Protein AF-A0A9E4WU30-F1 (afdb_monomer)

Foldseek 3Di:
DQAPPPRDDDDPVQWAQAPPPRDIHGVVQAPPVRRHGVVVVVVVVVLVVQVVVVQWWAFPVRDIDGVVQWDQDPNFIAGPVRTGTDDDDDDDDDDLLCAPCNVCVVLVVVQVVLCCVQPVQWDWDADPSGWIWTWGWDAAPVGDIWIKIFTDDSPPPVDGTWIAGPPPQDQKDQAADQQRTGNQDDPVVPPGDNPDYVNNVVVSVRVVVVQRVVCVVPVDRPDDDPDDDMDGYPD

pLDDT: mean 89.56, std 8.85, range [56.38, 98.5]

Solvent-accessible surface area (backbone atoms only — not comparable to full-atom values): 13840 Å² total; per-residue (Å²): 81,69,16,87,87,77,70,45,76,32,59,76,92,45,45,44,65,21,72,77,79,65,50,58,34,38,53,95,39,54,39,80,89,76,43,25,35,51,71,59,50,54,53,48,52,54,50,51,55,26,53,78,68,74,36,47,33,39,34,86,88,70,48,83,38,48,57,92,48,44,44,76,56,96,90,37,47,19,35,83,88,71,44,58,33,51,86,71,70,95,77,80,90,80,57,88,86,68,40,45,58,80,80,35,54,69,58,45,51,52,40,53,54,44,26,54,72,77,41,66,71,45,47,77,51,68,46,96,91,61,43,46,29,35,39,32,70,48,69,46,97,92,66,54,68,34,35,36,36,39,34,46,46,83,60,38,56,84,40,73,64,47,39,30,56,70,35,72,65,72,58,62,38,67,51,36,41,51,85,41,33,56,58,75,74,61,86,87,68,60,80,74,48,71,82,61,44,66,41,58,52,50,52,41,50,56,51,47,52,51,35,50,52,48,20,74,75,69,76,47,68,83,64,94,72,96,70,96,51,83,32,63,40,73,117

Radius of gyration: 29.67 Å; Cα contacts (8 Å, |Δi|>4): 343; chains: 1; bounding box: 65×36×79 Å

Structure (mmCIF, N/CA/C/O backbone):
data_AF-A0A9E4WU30-F1
#
_entry.id   AF-A0A9E4WU30-F1
#
loop_
_atom_site.group_PDB
_atom_site.id
_atom_site.type_symbol
_atom_site.label_atom_id
_atom_site.label_alt_id
_atom_site.label_comp_id
_atom_site.label_asym_id
_atom_site.label_entity_id
_atom_site.label_seq_id
_atom_site.pdbx_PDB_ins_code
_atom_site.Cartn_x
_atom_site.Cartn_y
_atom_site.Cartn_z
_atom_site.occupancy
_atom_site.B_iso_or_equiv
_atom_site.auth_seq_id
_atom_site.auth_comp_id
_atom_site.auth_asym_id
_atom_site.auth_atom_id
_atom_site.pdbx_PDB_model_num
ATOM 1 N N . ILE A 1 1 ? 43.199 -7.542 -45.105 1.00 86.62 1 ILE A N 1
ATOM 2 C CA . ILE A 1 1 ? 42.050 -8.348 -44.635 1.00 86.62 1 ILE A CA 1
ATOM 3 C C . ILE A 1 1 ? 40.793 -7.744 -45.259 1.00 86.62 1 ILE A C 1
ATOM 5 O O . ILE A 1 1 ? 40.679 -6.525 -45.207 1.00 86.62 1 ILE A O 1
ATOM 9 N N . PRO A 1 2 ? 39.934 -8.510 -45.955 1.00 91.75 2 PRO A N 1
ATOM 10 C CA . PRO A 1 2 ? 38.689 -7.964 -46.500 1.00 91.75 2 PRO A CA 1
ATOM 11 C C . PRO A 1 2 ? 37.756 -7.549 -45.354 1.00 91.75 2 PRO A C 1
ATOM 13 O O . PRO A 1 2 ? 37.515 -8.342 -44.445 1.00 91.75 2 PRO A O 1
ATOM 16 N N . CYS A 1 3 ? 37.278 -6.306 -45.376 1.00 91.88 3 CYS A N 1
ATOM 17 C CA . CYS A 1 3 ? 36.329 -5.790 -44.399 1.00 91.88 3 CYS A CA 1
ATOM 18 C C . CYS A 1 3 ? 34.911 -6.257 -44.763 1.00 91.88 3 CYS A C 1
ATOM 20 O O . CYS A 1 3 ? 34.460 -5.946 -45.859 1.00 91.88 3 CYS A O 1
ATOM 22 N N . PRO A 1 4 ? 34.174 -6.938 -43.871 1.00 91.69 4 PRO A N 1
ATOM 23 C CA . PRO A 1 4 ? 32.842 -7.467 -44.173 1.00 91.69 4 PRO A CA 1
ATOM 24 C C . PRO A 1 4 ? 31.733 -6.402 -44.226 1.00 91.69 4 PRO A C 1
ATOM 26 O O . PRO A 1 4 ? 30.582 -6.770 -44.411 1.00 91.69 4 PRO A O 1
ATOM 29 N N . ILE A 1 5 ? 32.061 -5.125 -43.993 1.00 92.62 5 ILE A N 1
ATOM 30 C CA . ILE A 1 5 ? 31.102 -4.007 -43.933 1.00 92.62 5 ILE A CA 1
ATOM 31 C C . ILE A 1 5 ? 31.176 -3.148 -45.202 1.00 92.62 5 ILE A C 1
ATOM 33 O O . ILE A 1 5 ? 30.162 -2.665 -45.690 1.00 92.62 5 ILE A O 1
ATOM 37 N N . CYS A 1 6 ? 32.379 -2.942 -45.747 1.00 92.31 6 CYS A N 1
ATOM 38 C CA . CYS A 1 6 ? 32.606 -2.091 -46.922 1.00 92.31 6 CYS A CA 1
ATOM 39 C C . CYS A 1 6 ? 33.296 -2.812 -48.088 1.00 92.31 6 CYS A C 1
ATOM 41 O O . CYS A 1 6 ? 33.623 -2.177 -49.089 1.00 92.31 6 CYS A O 1
ATOM 43 N N . ASP A 1 7 ? 33.586 -4.107 -47.935 1.00 90.69 7 ASP A N 1
ATOM 44 C CA . ASP A 1 7 ? 34.284 -4.979 -48.891 1.00 90.69 7 ASP A CA 1
ATOM 45 C C . ASP A 1 7 ? 35.704 -4.533 -49.298 1.00 90.69 7 ASP A C 1
ATOM 47 O O . ASP A 1 7 ? 36.365 -5.169 -50.125 1.00 90.69 7 ASP A O 1
ATOM 51 N N . GLN A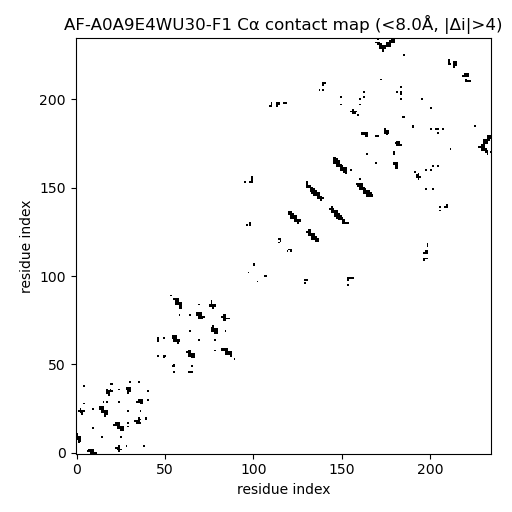 1 8 ? 36.241 -3.478 -48.679 1.00 92.12 8 GLN A N 1
ATOM 52 C CA . GLN A 1 8 ? 37.599 -3.003 -48.934 1.00 92.12 8 GLN A CA 1
ATOM 53 C C . GLN A 1 8 ? 38.647 -3.880 -48.238 1.00 92.12 8 GLN A C 1
ATOM 55 O O . GLN A 1 8 ? 38.432 -4.426 -47.153 1.00 92.12 8 GLN A O 1
ATOM 60 N N . ARG A 1 9 ? 39.836 -4.009 -48.844 1.00 91.75 9 ARG A N 1
ATOM 61 C CA . ARG A 1 9 ? 40.985 -4.653 -48.193 1.00 91.75 9 ARG A CA 1
ATOM 62 C C . ARG A 1 9 ? 41.681 -3.664 -47.264 1.00 91.75 9 ARG A C 1
ATOM 64 O O . ARG A 1 9 ? 42.309 -2.724 -47.732 1.00 91.75 9 ARG A O 1
ATOM 71 N N . VAL A 1 10 ? 41.649 -3.958 -45.970 1.00 92.19 10 VAL A N 1
ATOM 72 C CA . VAL A 1 10 ? 42.246 -3.131 -44.914 1.00 92.19 10 VAL A CA 1
ATOM 73 C C . VAL A 1 10 ? 43.564 -3.759 -44.418 1.00 92.19 10 VAL A C 1
ATOM 75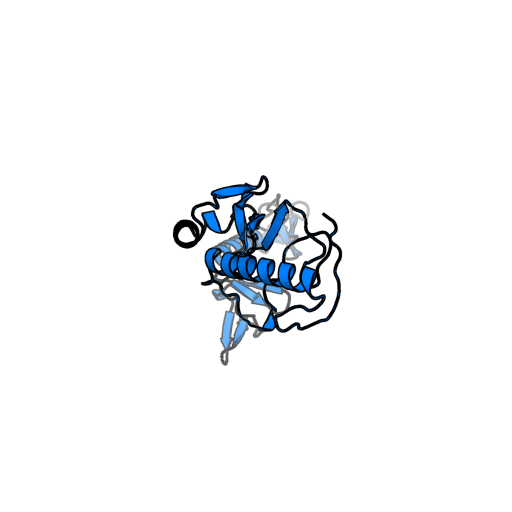 O O . VAL A 1 10 ? 43.631 -4.994 -44.306 1.00 92.19 10 VAL A O 1
ATOM 78 N N . PRO A 1 11 ? 44.630 -2.976 -44.158 1.00 93.69 11 PRO A N 1
ATOM 79 C CA . PRO A 1 11 ? 45.862 -3.455 -43.519 1.00 93.69 11 PRO A CA 1
ATOM 80 C C . PRO A 1 11 ? 45.604 -4.113 -42.155 1.00 93.69 11 PRO A C 1
ATOM 82 O O . PRO A 1 11 ? 44.675 -3.735 -41.453 1.00 93.69 11 PRO A O 1
ATOM 85 N N . ALA A 1 12 ? 46.401 -5.116 -41.771 1.00 89.94 12 ALA A N 1
ATOM 86 C CA . ALA A 1 12 ? 46.149 -5.890 -40.547 1.00 89.94 12 ALA A CA 1
ATOM 87 C C . ALA A 1 12 ? 46.257 -5.047 -39.259 1.00 89.94 12 ALA A C 1
ATOM 89 O O . ALA A 1 12 ? 45.513 -5.270 -38.310 1.00 89.94 12 ALA A O 1
ATOM 90 N N . ASP A 1 13 ? 47.140 -4.053 -39.253 1.00 94.12 13 ASP A N 1
ATOM 91 C CA . ASP A 1 13 ? 47.343 -3.072 -38.182 1.00 94.12 13 ASP A CA 1
ATOM 92 C C . ASP A 1 13 ? 46.229 -2.013 -38.087 1.00 94.12 13 ASP A C 1
ATOM 94 O O . ASP A 1 13 ? 46.160 -1.274 -37.109 1.00 94.12 13 ASP A O 1
ATOM 98 N N . GLN A 1 14 ? 45.326 -1.962 -39.070 1.00 94.12 14 GLN A N 1
ATOM 99 C CA . GLN A 1 14 ? 44.183 -1.044 -39.118 1.00 94.12 14 GLN A CA 1
ATOM 100 C C . GLN A 1 14 ? 42.846 -1.778 -38.962 1.00 94.12 14 GLN A C 1
ATOM 102 O O . GLN A 1 14 ? 41.811 -1.331 -39.462 1.00 94.12 14 GLN A O 1
ATOM 107 N N . THR A 1 15 ? 42.864 -2.931 -38.294 1.00 94.50 15 THR A N 1
ATOM 108 C CA . THR A 1 15 ? 41.667 -3.736 -38.043 1.00 94.50 15 THR A CA 1
ATOM 109 C C . THR A 1 15 ? 41.436 -3.969 -36.560 1.00 94.50 15 THR A C 1
ATOM 111 O O . THR A 1 15 ? 42.371 -3.972 -35.760 1.00 94.50 15 THR A O 1
ATOM 114 N N . PHE A 1 16 ? 40.181 -4.233 -36.213 1.00 95.69 16 PHE A N 1
ATOM 115 C CA . PHE A 1 16 ? 39.757 -4.641 -34.880 1.00 95.69 16 PHE A CA 1
ATOM 116 C C . PHE A 1 16 ? 38.828 -5.855 -34.969 1.00 95.69 16 PHE A C 1
ATOM 118 O O . PHE A 1 16 ? 38.250 -6.145 -36.018 1.00 95.69 16 PHE A O 1
ATOM 125 N N . THR A 1 17 ? 38.666 -6.569 -33.854 1.00 96.19 17 THR A N 1
ATOM 126 C CA . THR A 1 17 ? 37.659 -7.632 -33.718 1.00 96.19 17 THR A CA 1
ATOM 127 C C . THR A 1 17 ? 36.458 -7.081 -32.966 1.00 96.19 17 THR A C 1
ATOM 129 O O . THR A 1 17 ? 36.590 -6.669 -31.815 1.00 96.19 17 THR A O 1
ATOM 132 N N . CYS A 1 18 ? 35.283 -7.093 -33.595 1.00 96.00 18 CYS A N 1
ATOM 133 C CA . CYS A 1 18 ? 34.056 -6.616 -32.967 1.00 96.00 18 CYS A CA 1
ATOM 134 C C . CYS A 1 18 ? 33.724 -7.443 -31.717 1.00 96.00 18 CYS A C 1
ATOM 136 O O . CYS A 1 18 ? 33.559 -8.662 -31.800 1.00 96.00 18 CYS A O 1
ATOM 138 N N . GLY A 1 19 ? 33.551 -6.783 -30.568 1.00 94.06 19 GLY A N 1
ATOM 139 C CA . GLY A 1 19 ? 33.212 -7.441 -29.303 1.00 94.06 19 GLY A CA 1
ATOM 140 C C . GLY A 1 19 ? 31.843 -8.132 -29.296 1.00 94.06 19 GLY A C 1
ATOM 141 O O . GLY A 1 19 ? 31.589 -8.960 -28.425 1.00 94.06 19 GLY A O 1
ATOM 142 N N . ARG A 1 20 ? 30.966 -7.820 -30.265 1.00 92.69 20 ARG A N 1
ATOM 143 C CA . ARG A 1 20 ? 29.621 -8.401 -30.380 1.00 92.69 20 ARG A CA 1
ATOM 144 C C . ARG A 1 20 ? 29.527 -9.573 -31.353 1.00 92.69 20 ARG A C 1
ATOM 146 O O . ARG A 1 20 ? 29.001 -10.615 -30.980 1.00 92.69 20 ARG A O 1
ATOM 153 N N . CYS A 1 21 ? 29.948 -9.387 -32.606 1.00 93.56 21 CYS A N 1
ATOM 154 C CA . CYS A 1 21 ? 29.808 -10.412 -33.651 1.00 93.56 21 CYS A CA 1
ATOM 155 C C . CYS A 1 21 ? 31.108 -11.164 -33.958 1.00 93.56 21 CYS A C 1
ATOM 157 O O . CYS A 1 21 ? 31.097 -12.059 -34.797 1.00 93.56 21 CYS A O 1
ATOM 159 N N . HIS A 1 22 ? 32.223 -10.789 -33.321 1.00 95.00 22 HIS A N 1
ATOM 160 C CA . HIS A 1 22 ? 33.553 -11.386 -33.500 1.00 95.00 22 HIS A CA 1
ATOM 161 C C . HIS A 1 22 ? 34.114 -11.340 -34.932 1.00 95.00 22 HIS A C 1
ATOM 163 O O . HIS A 1 22 ? 35.159 -11.928 -35.205 1.00 95.00 22 HIS A O 1
ATOM 169 N N . ARG A 1 23 ? 33.469 -10.607 -35.850 1.00 94.44 23 ARG A N 1
ATOM 170 C CA . ARG A 1 23 ? 34.023 -10.313 -37.176 1.00 94.44 23 ARG A CA 1
ATOM 171 C C . ARG A 1 23 ? 35.182 -9.322 -37.055 1.00 94.44 23 ARG A C 1
ATOM 173 O O . ARG A 1 23 ? 35.140 -8.408 -36.230 1.00 94.44 23 ARG A O 1
ATOM 180 N N . ILE A 1 24 ? 36.184 -9.496 -37.914 1.00 95.19 24 ILE A N 1
ATOM 181 C CA . ILE A 1 24 ? 37.301 -8.560 -38.070 1.00 95.19 24 ILE A CA 1
ATOM 182 C C . ILE A 1 24 ? 36.890 -7.496 -39.094 1.00 95.19 24 ILE A C 1
ATOM 184 O O . ILE A 1 24 ? 36.522 -7.850 -40.214 1.00 95.19 24 ILE A O 1
ATOM 188 N N . ALA A 1 25 ? 36.946 -6.218 -38.724 1.00 95.31 25 ALA A N 1
ATOM 189 C CA . ALA A 1 25 ? 36.600 -5.086 -39.588 1.00 95.31 25 ALA A CA 1
ATOM 190 C C . ALA A 1 25 ? 37.677 -3.992 -39.518 1.00 95.31 25 ALA A C 1
ATOM 192 O O . ALA A 1 25 ? 38.513 -3.995 -38.615 1.00 95.31 25 ALA A O 1
ATOM 193 N N . GLY A 1 26 ? 37.683 -3.076 -40.491 1.00 95.75 26 GLY A N 1
ATOM 194 C CA . GLY A 1 26 ? 38.575 -1.912 -40.463 1.00 95.75 26 GLY A CA 1
ATOM 195 C C . GLY A 1 26 ? 38.216 -0.942 -39.337 1.00 95.75 26 GLY A C 1
ATOM 196 O O . GLY A 1 26 ? 37.041 -0.813 -38.998 1.00 95.75 26 GLY A O 1
ATOM 197 N N . ASN A 1 27 ? 39.213 -0.253 -38.779 1.00 94.75 27 ASN A N 1
ATOM 198 C CA . ASN A 1 27 ? 39.032 0.683 -37.660 1.00 94.75 27 ASN A CA 1
ATOM 199 C C . ASN A 1 27 ? 38.066 1.839 -37.972 1.00 94.75 27 ASN A C 1
ATOM 201 O O . ASN A 1 27 ? 37.443 2.357 -37.054 1.00 94.75 27 ASN A O 1
ATOM 205 N N . ASP A 1 28 ? 37.862 2.182 -39.245 1.00 95.00 28 ASP A N 1
ATOM 206 C CA . ASP A 1 28 ? 36.866 3.179 -39.671 1.00 95.00 28 ASP A CA 1
ATOM 207 C C . ASP A 1 28 ? 35.414 2.768 -39.355 1.00 95.00 28 ASP A C 1
ATOM 209 O O . ASP A 1 28 ? 34.505 3.593 -39.395 1.00 95.00 28 ASP A O 1
ATOM 213 N N . HIS A 1 29 ? 35.182 1.493 -39.025 1.00 95.44 29 HIS A N 1
ATOM 214 C CA . HIS A 1 29 ? 33.882 0.966 -38.608 1.00 95.44 29 HIS A CA 1
ATOM 215 C C . HIS A 1 29 ? 33.810 0.648 -37.109 1.00 95.44 29 HIS A C 1
ATOM 217 O O . HIS A 1 29 ? 32.869 -0.026 -36.685 1.00 95.44 29 HIS A O 1
ATOM 223 N N . LEU A 1 30 ? 34.802 1.057 -36.314 1.00 95.69 30 LEU A N 1
ATOM 224 C CA . LEU A 1 30 ? 34.820 0.849 -34.868 1.00 95.69 30 LEU A CA 1
ATOM 225 C C . LEU A 1 30 ? 34.022 1.943 -34.155 1.00 95.69 30 LEU A C 1
ATOM 227 O O . LEU A 1 30 ? 34.373 3.119 -34.204 1.00 95.69 30 LEU A O 1
ATOM 231 N N . ASP A 1 31 ? 33.016 1.532 -33.392 1.00 95.94 31 ASP A N 1
ATOM 232 C CA . ASP A 1 31 ? 32.481 2.342 -32.304 1.00 95.94 31 ASP A CA 1
ATOM 233 C C . ASP A 1 31 ? 33.368 2.158 -31.068 1.00 95.94 31 ASP A C 1
ATOM 235 O O . ASP A 1 31 ? 33.413 1.080 -30.463 1.00 95.94 31 ASP A O 1
ATOM 239 N N . ALA A 1 32 ? 34.122 3.202 -30.727 1.00 91.00 32 ALA A N 1
ATOM 240 C CA . ALA A 1 32 ? 35.138 3.142 -29.681 1.00 91.00 32 ALA A CA 1
ATOM 241 C C . ALA A 1 32 ? 34.550 3.001 -28.266 1.00 91.00 32 ALA A C 1
ATOM 243 O O . ALA A 1 32 ? 35.215 2.449 -27.391 1.00 91.00 32 ALA A O 1
ATOM 244 N N . GLU A 1 33 ? 33.319 3.464 -28.032 1.00 94.12 33 GLU A N 1
ATOM 245 C CA . GLU A 1 33 ? 32.678 3.378 -26.714 1.00 94.12 33 GLU A CA 1
ATOM 246 C C . GLU A 1 33 ? 32.224 1.951 -26.401 1.00 94.12 33 GLU A C 1
ATOM 248 O O . GLU A 1 33 ? 32.370 1.471 -25.275 1.00 94.12 33 GLU A O 1
ATOM 253 N N . ARG A 1 34 ? 31.676 1.254 -27.402 1.00 90.81 34 ARG A N 1
ATOM 254 C CA . ARG A 1 34 ? 31.101 -0.092 -27.251 1.00 90.81 34 ARG A CA 1
ATOM 255 C C . ARG A 1 34 ? 32.055 -1.203 -27.671 1.00 90.81 34 ARG A C 1
ATOM 257 O O . ARG A 1 34 ? 31.794 -2.369 -27.372 1.00 90.81 34 ARG A O 1
ATOM 264 N N . ASN A 1 35 ? 33.141 -0.859 -28.363 1.00 95.31 35 ASN A N 1
ATOM 265 C CA . ASN A 1 35 ? 34.053 -1.798 -29.01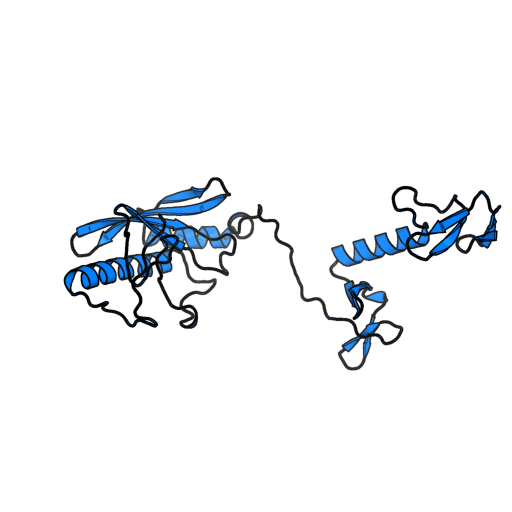6 1.00 95.31 35 ASN A CA 1
ATOM 266 C C . ASN A 1 35 ? 33.330 -2.718 -30.026 1.00 95.31 35 ASN A C 1
ATOM 268 O O . ASN A 1 35 ? 33.601 -3.922 -30.131 1.00 95.31 35 ASN A O 1
ATOM 272 N N . TRP A 1 36 ? 32.334 -2.172 -30.728 1.00 96.81 36 TRP A N 1
ATOM 273 C CA . TRP A 1 36 ? 31.490 -2.882 -31.696 1.00 96.81 36 TRP A CA 1
ATOM 274 C C . TRP A 1 36 ? 31.706 -2.332 -33.106 1.00 96.81 36 TRP A C 1
ATOM 276 O O . TRP A 1 36 ? 32.208 -1.228 -33.278 1.00 96.81 36 TRP A O 1
ATOM 286 N N . CYS A 1 37 ? 31.319 -3.101 -34.126 1.00 96.50 37 CYS A N 1
ATOM 287 C CA . CYS A 1 37 ? 31.244 -2.571 -35.481 1.00 96.50 37 CYS A CA 1
ATOM 288 C C . CYS A 1 37 ? 29.965 -1.763 -35.711 1.00 96.50 37 CYS A C 1
ATOM 290 O O . CYS A 1 37 ? 28.954 -2.037 -35.060 1.00 96.50 37 CYS A O 1
ATOM 292 N N . THR A 1 38 ? 29.998 -0.828 -36.665 1.00 95.69 38 THR A N 1
ATOM 293 C CA . THR A 1 38 ? 28.860 0.047 -37.007 1.00 95.69 38 THR A CA 1
ATOM 294 C C . THR A 1 38 ? 27.563 -0.727 -37.244 1.00 95.69 38 THR A C 1
ATOM 296 O O . THR A 1 38 ? 26.558 -0.408 -36.625 1.00 95.69 38 THR A O 1
ATOM 299 N N . GLU A 1 39 ? 27.589 -1.834 -37.995 1.00 94.69 39 GLU A N 1
ATOM 300 C CA . GLU A 1 39 ? 26.393 -2.676 -38.192 1.00 94.69 39 GLU A CA 1
ATOM 301 C C . GLU A 1 39 ? 25.805 -3.219 -36.875 1.00 94.69 39 GLU A C 1
ATOM 303 O O . GLU A 1 39 ? 24.590 -3.318 -36.724 1.00 94.69 39 GLU A O 1
ATOM 308 N N . CYS A 1 40 ? 26.647 -3.593 -35.902 1.00 93.38 40 CYS A N 1
ATOM 309 C CA . CYS A 1 40 ? 26.171 -4.056 -34.595 1.00 93.38 40 CYS A CA 1
ATOM 310 C C . CYS A 1 40 ? 25.614 -2.911 -33.741 1.00 93.38 40 CYS A C 1
ATOM 312 O O . CYS A 1 40 ? 24.710 -3.156 -32.940 1.00 93.38 40 CYS A O 1
ATOM 314 N N . VAL A 1 41 ? 26.145 -1.696 -33.890 1.00 94.19 41 VAL A N 1
ATOM 315 C CA . VAL A 1 41 ? 25.620 -0.497 -33.225 1.00 94.19 41 VAL A CA 1
ATOM 316 C C . VAL A 1 41 ? 24.258 -0.125 -33.798 1.00 94.19 41 VAL A C 1
ATOM 318 O O . VAL A 1 41 ? 23.312 0.018 -33.027 1.00 94.19 41 VAL A O 1
ATOM 321 N N . ASP A 1 42 ? 24.133 -0.073 -35.123 1.00 91.94 42 ASP A N 1
ATOM 322 C CA . ASP A 1 42 ? 22.878 0.245 -35.813 1.00 91.94 42 ASP A CA 1
ATOM 323 C C . ASP A 1 42 ? 21.797 -0.794 -35.500 1.00 91.94 42 ASP A C 1
ATOM 325 O O . ASP A 1 42 ? 20.666 -0.453 -35.150 1.00 91.94 42 ASP A O 1
ATOM 329 N N . HIS A 1 43 ? 22.159 -2.080 -35.529 1.00 89.94 43 HIS A N 1
ATOM 330 C CA . HIS A 1 43 ? 21.244 -3.154 -35.153 1.00 89.94 43 HIS A CA 1
ATOM 331 C C . HIS A 1 43 ? 20.785 -3.035 -33.691 1.00 89.94 43 HIS A C 1
ATOM 333 O O . HIS A 1 43 ? 19.605 -3.211 -33.395 1.00 89.94 43 HIS A O 1
ATOM 339 N N . TRP A 1 44 ? 21.689 -2.698 -32.763 1.00 90.88 44 TRP A N 1
ATOM 340 C CA . TRP A 1 44 ? 21.317 -2.467 -31.366 1.00 90.88 44 TRP A CA 1
ATOM 341 C C . TRP A 1 44 ? 20.420 -1.240 -31.190 1.00 90.88 44 TRP A C 1
ATOM 343 O O . TRP A 1 44 ? 19.467 -1.306 -30.418 1.00 90.88 44 TRP A O 1
ATOM 353 N N . ALA A 1 45 ? 20.675 -0.150 -31.915 1.00 89.00 45 ALA A N 1
ATOM 354 C CA . ALA A 1 45 ? 19.809 1.027 -31.904 1.00 89.00 45 ALA A CA 1
ATOM 355 C C . ALA A 1 45 ? 18.384 0.679 -32.369 1.00 89.00 45 ALA A C 1
ATOM 357 O O . ALA A 1 45 ? 17.421 1.054 -31.703 1.00 89.00 45 ALA A O 1
ATOM 358 N N . GLY A 1 46 ? 18.249 -0.125 -33.430 1.00 86.75 46 GLY A N 1
ATOM 359 C CA . GLY A 1 46 ? 16.952 -0.641 -33.882 1.00 86.75 46 GLY A CA 1
ATOM 360 C C . GLY A 1 46 ? 16.256 -1.529 -32.841 1.00 86.75 46 GLY A C 1
ATOM 361 O O . GLY A 1 46 ? 15.050 -1.407 -32.631 1.00 86.75 46 GLY A O 1
ATOM 362 N N . ILE A 1 47 ? 17.006 -2.376 -32.123 1.00 86.75 47 ILE A N 1
ATOM 363 C CA . ILE A 1 47 ? 16.461 -3.162 -31.001 1.00 86.75 47 ILE A CA 1
ATOM 364 C C . ILE A 1 47 ? 15.944 -2.241 -29.891 1.00 86.75 47 ILE A C 1
ATOM 366 O O . ILE A 1 47 ? 14.850 -2.471 -29.380 1.00 86.75 47 ILE A O 1
ATOM 370 N N . VAL A 1 48 ? 16.697 -1.203 -29.520 1.00 85.81 48 VAL A N 1
ATOM 371 C CA . VAL A 1 48 ? 16.284 -0.239 -28.487 1.00 85.81 48 VAL A CA 1
ATOM 372 C C . VAL A 1 48 ? 15.007 0.490 -28.901 1.00 85.81 48 VAL A C 1
ATOM 374 O O . VAL A 1 48 ? 14.065 0.545 -28.115 1.00 85.81 48 VAL A O 1
ATOM 377 N N . GLU A 1 49 ? 14.920 0.966 -30.143 1.00 84.62 49 GLU A N 1
ATOM 378 C CA . GLU A 1 49 ? 13.704 1.603 -30.661 1.00 84.62 49 GLU A CA 1
ATOM 379 C C . GLU A 1 49 ? 12.501 0.643 -30.628 1.00 84.62 49 GLU A C 1
ATOM 381 O O . GLU A 1 49 ? 11.394 1.024 -30.238 1.00 84.62 49 GLU A O 1
ATOM 386 N N . ALA A 1 50 ? 12.707 -0.629 -30.983 1.00 83.38 50 ALA A N 1
ATOM 387 C CA . ALA A 1 50 ? 11.667 -1.646 -30.880 1.00 83.38 50 ALA A CA 1
ATOM 388 C C . ALA A 1 50 ? 11.252 -1.901 -29.419 1.00 83.38 50 ALA A C 1
ATOM 390 O O . ALA A 1 50 ? 10.065 -2.097 -29.154 1.00 83.38 50 ALA A O 1
ATOM 391 N N . MET A 1 51 ? 12.190 -1.877 -28.462 1.00 83.44 51 MET A N 1
ATOM 392 C CA . MET A 1 51 ? 11.887 -1.996 -27.028 1.00 83.44 51 MET A CA 1
ATOM 393 C C . MET A 1 51 ? 11.028 -0.825 -26.539 1.00 83.44 51 MET A C 1
ATOM 395 O O . MET A 1 51 ? 10.052 -1.044 -25.825 1.00 83.44 51 MET A O 1
ATOM 399 N N . GLU A 1 52 ? 11.349 0.402 -26.948 1.00 81.62 52 GLU A N 1
ATOM 400 C CA . GLU A 1 52 ? 10.590 1.609 -26.585 1.00 81.62 52 GLU A CA 1
ATOM 401 C C . GLU A 1 52 ? 9.152 1.593 -27.126 1.00 81.62 52 GLU A C 1
ATOM 403 O O . GLU A 1 52 ? 8.250 2.162 -26.509 1.00 81.62 52 GLU A O 1
ATOM 408 N N . LYS A 1 53 ? 8.920 0.909 -28.253 1.00 80.06 53 LYS A N 1
ATOM 409 C CA . LYS A 1 53 ? 7.601 0.758 -28.892 1.00 80.06 53 LYS A CA 1
ATOM 410 C C . LYS A 1 53 ? 6.843 -0.514 -28.485 1.00 80.06 53 LYS A C 1
ATOM 412 O O . LYS A 1 53 ? 5.785 -0.778 -29.053 1.00 80.06 53 LYS A O 1
ATOM 417 N N . ASP A 1 54 ? 7.370 -1.310 -27.552 1.00 75.81 54 ASP A N 1
ATOM 418 C CA . ASP A 1 54 ? 6.827 -2.625 -27.158 1.00 75.81 54 ASP A CA 1
ATOM 419 C C . ASP A 1 54 ? 6.689 -3.618 -28.342 1.00 75.81 54 ASP A C 1
ATOM 421 O O . ASP A 1 54 ? 5.734 -4.391 -28.490 1.00 75.81 54 ASP A O 1
ATOM 425 N N . GLN A 1 55 ? 7.667 -3.574 -29.251 1.00 81.25 55 GLN A N 1
ATOM 426 C CA . GLN A 1 55 ? 7.737 -4.362 -30.487 1.00 81.25 55 GLN A CA 1
ATOM 427 C C . GLN A 1 55 ? 8.834 -5.433 -30.449 1.00 81.25 55 GLN A C 1
ATOM 429 O O . GLN A 1 55 ? 9.427 -5.769 -31.477 1.00 81.25 55 GLN A O 1
ATOM 434 N N . VAL A 1 56 ? 9.085 -6.006 -29.272 1.00 84.19 56 VAL A N 1
ATOM 435 C CA . VAL A 1 56 ? 10.095 -7.055 -29.077 1.00 84.19 56 VAL A CA 1
ATOM 436 C C . VAL A 1 56 ? 9.509 -8.334 -28.478 1.00 84.19 56 VAL A C 1
ATOM 438 O O . VAL A 1 56 ? 8.410 -8.351 -27.929 1.00 84.19 56 VAL A O 1
ATOM 441 N N . GLY A 1 57 ? 10.255 -9.425 -28.613 1.00 82.94 57 GLY A N 1
ATOM 442 C CA . GLY A 1 57 ? 10.058 -10.717 -27.968 1.00 82.94 57 GLY A CA 1
ATOM 443 C C . GLY A 1 57 ? 11.371 -11.211 -27.359 1.00 82.94 57 GLY A C 1
ATOM 444 O O . GLY A 1 57 ? 12.432 -10.642 -27.614 1.00 82.94 57 GLY A O 1
ATOM 445 N N . ILE A 1 58 ? 11.308 -12.288 -26.573 1.00 83.88 58 ILE A N 1
ATOM 446 C CA . ILE A 1 58 ? 12.496 -12.945 -26.007 1.00 83.88 58 ILE A CA 1
ATOM 447 C C . ILE A 1 58 ? 12.550 -14.391 -26.499 1.00 83.88 58 ILE A C 1
ATOM 449 O O . ILE A 1 58 ? 11.603 -15.164 -26.303 1.00 83.88 58 ILE A O 1
ATOM 453 N N . SER A 1 59 ? 13.644 -14.759 -27.164 1.00 81.56 59 SER A N 1
ATOM 454 C CA . SER A 1 59 ? 13.903 -16.140 -27.578 1.00 81.56 59 SER A CA 1
ATOM 455 C C . SER A 1 59 ? 14.253 -17.024 -26.379 1.00 81.56 59 SER A C 1
ATOM 457 O O . SER A 1 59 ? 14.594 -16.554 -25.294 1.00 81.56 59 SER A O 1
ATOM 459 N N . LYS A 1 60 ? 14.207 -18.347 -26.573 1.00 78.75 60 LYS A N 1
ATOM 460 C CA . LYS A 1 60 ? 14.508 -19.337 -25.520 1.00 78.75 60 LYS A CA 1
ATOM 461 C C . LYS A 1 60 ? 15.885 -19.160 -24.852 1.00 78.75 60 LYS A C 1
ATOM 463 O O . LYS A 1 60 ? 16.051 -19.561 -23.705 1.00 78.75 60 LYS A O 1
ATOM 468 N N . ASP A 1 61 ? 16.863 -18.599 -25.557 1.00 81.62 61 ASP A N 1
ATOM 469 C CA . ASP A 1 61 ? 18.216 -18.328 -25.048 1.00 81.62 61 ASP A CA 1
ATOM 470 C C . ASP A 1 61 ? 18.360 -16.955 -24.360 1.00 81.62 61 ASP A C 1
ATOM 472 O O . ASP A 1 61 ? 19.455 -16.601 -23.931 1.00 81.62 6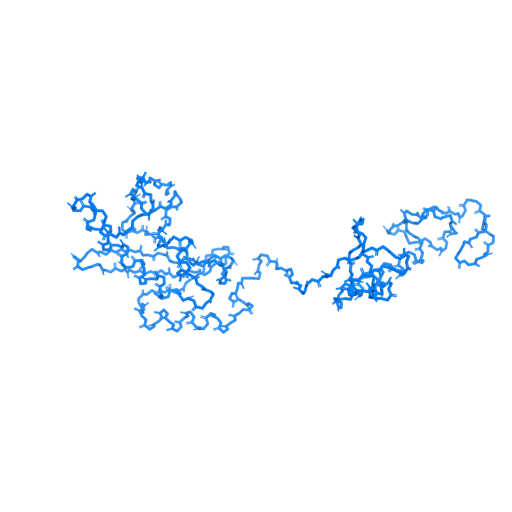1 ASP A O 1
ATOM 476 N N . GLY A 1 62 ? 17.268 -16.195 -24.220 1.00 80.75 62 GLY A N 1
ATOM 477 C CA . GLY A 1 62 ? 17.258 -14.884 -23.569 1.00 80.75 62 GLY A CA 1
ATOM 478 C C . GLY A 1 62 ? 17.608 -13.712 -24.489 1.00 80.75 62 GLY A C 1
ATOM 479 O O . GLY A 1 62 ? 17.743 -12.589 -24.007 1.00 80.75 62 GLY A O 1
ATOM 480 N N . THR A 1 63 ? 17.750 -13.941 -25.797 1.00 84.25 63 THR A N 1
ATOM 481 C CA . THR A 1 63 ? 18.042 -12.873 -26.764 1.00 84.25 63 THR A CA 1
ATOM 482 C C . THR A 1 63 ? 16.784 -12.067 -27.092 1.00 84.25 63 THR A C 1
ATOM 484 O O . THR A 1 63 ? 15.697 -12.622 -27.264 1.00 84.25 63 THR A O 1
ATOM 487 N N . VAL A 1 64 ? 16.930 -10.745 -27.202 1.00 85.12 64 VAL A N 1
ATOM 488 C CA . VAL A 1 64 ? 15.862 -9.870 -27.701 1.00 85.12 64 VAL A CA 1
ATOM 489 C C . VAL A 1 64 ? 15.707 -10.085 -29.203 1.00 85.12 64 VAL A C 1
ATOM 491 O O . VAL A 1 64 ? 16.687 -10.019 -29.943 1.00 85.12 64 VAL A O 1
ATOM 494 N N . VAL A 1 65 ? 14.479 -10.333 -29.644 1.00 86.62 65 VAL A N 1
ATOM 495 C CA . VAL A 1 65 ? 14.109 -10.435 -31.061 1.00 86.62 65 VAL A CA 1
ATOM 496 C C . VAL A 1 65 ? 13.066 -9.376 -31.382 1.00 86.62 65 VAL A C 1
ATOM 498 O O . VAL A 1 65 ? 12.193 -9.100 -30.560 1.00 86.62 65 VAL A O 1
ATOM 501 N N . THR A 1 66 ? 13.146 -8.756 -32.554 1.00 84.31 66 THR A N 1
ATOM 502 C CA . THR A 1 66 ? 12.155 -7.755 -32.970 1.00 84.31 66 THR A CA 1
ATOM 503 C C . THR A 1 66 ? 10.923 -8.435 -33.570 1.00 84.31 66 THR A C 1
ATOM 505 O O . THR A 1 66 ? 10.980 -9.601 -33.974 1.00 84.31 66 THR A O 1
ATOM 508 N N . ARG A 1 67 ? 9.791 -7.723 -33.648 1.00 76.19 67 ARG A N 1
ATOM 509 C CA . ARG A 1 67 ? 8.579 -8.234 -34.318 1.00 76.19 67 ARG A CA 1
ATOM 510 C C . ARG A 1 67 ? 8.815 -8.610 -35.785 1.00 76.19 67 ARG A C 1
ATOM 512 O O . ARG A 1 67 ? 8.177 -9.543 -36.260 1.00 76.19 67 ARG A O 1
ATOM 519 N N . ASP A 1 68 ? 9.752 -7.954 -36.464 1.00 80.50 68 ASP A N 1
ATOM 520 C CA . ASP A 1 68 ? 10.077 -8.235 -37.868 1.00 80.50 68 ASP A CA 1
ATOM 521 C C . ASP A 1 68 ? 10.893 -9.526 -38.050 1.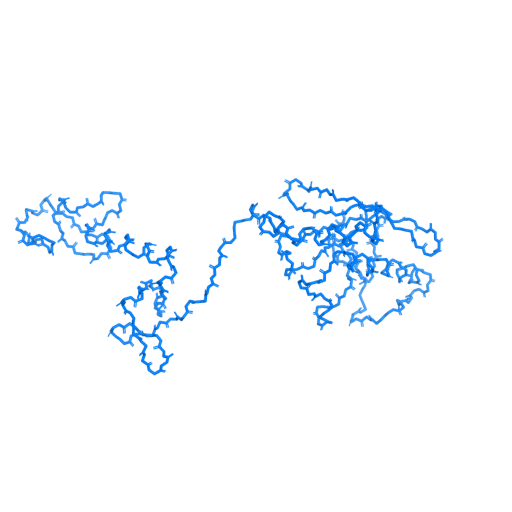00 80.50 68 ASP A C 1
ATOM 523 O O . ASP A 1 68 ? 10.994 -10.059 -39.161 1.00 80.50 68 ASP A O 1
ATOM 527 N N . ASP A 1 69 ? 11.455 -10.065 -36.965 1.00 81.50 69 ASP A N 1
ATOM 528 C CA . ASP A 1 69 ? 12.251 -11.297 -36.951 1.00 81.50 69 ASP A CA 1
ATOM 529 C C . ASP A 1 69 ? 11.463 -12.530 -36.517 1.00 81.50 69 ASP A C 1
ATOM 531 O O . ASP A 1 69 ? 12.009 -13.641 -36.488 1.00 81.50 69 ASP A O 1
ATOM 535 N N . VAL A 1 70 ? 10.178 -12.347 -36.207 1.00 80.75 70 VAL A N 1
ATOM 536 C CA . VAL A 1 70 ? 9.295 -13.405 -35.732 1.00 80.75 70 VAL A CA 1
ATOM 537 C C . VAL A 1 70 ? 8.067 -13.576 -36.618 1.00 80.75 70 VAL A C 1
ATOM 539 O O . VAL A 1 70 ? 7.525 -12.636 -37.187 1.00 80.75 70 VAL A O 1
ATOM 542 N N . VAL A 1 71 ? 7.610 -14.816 -36.718 1.00 81.25 71 VAL A N 1
ATOM 543 C CA . VAL A 1 71 ? 6.413 -15.237 -37.437 1.00 81.25 71 VAL A CA 1
ATOM 544 C C . VAL A 1 71 ? 5.518 -16.035 -36.498 1.00 81.25 71 VAL A C 1
ATOM 546 O O . VAL A 1 71 ? 5.991 -16.712 -35.582 1.00 81.25 71 VAL A O 1
ATOM 549 N N . VAL A 1 72 ? 4.206 -15.968 -36.715 1.00 76.38 72 VAL A N 1
ATOM 550 C CA . VAL A 1 72 ? 3.255 -16.823 -36.000 1.00 76.38 72 VAL A CA 1
ATOM 551 C C . VAL A 1 72 ? 3.084 -18.114 -36.790 1.00 76.38 72 VAL A C 1
ATOM 553 O O . VAL A 1 72 ? 2.575 -18.097 -37.908 1.00 76.38 72 VAL A O 1
ATOM 556 N N . HIS A 1 73 ? 3.475 -19.239 -36.199 1.00 76.62 73 HIS A N 1
ATOM 557 C CA . HIS A 1 73 ? 3.285 -20.570 -36.769 1.00 76.62 73 HIS A CA 1
ATOM 558 C C . HIS A 1 73 ? 2.493 -21.431 -35.779 1.00 76.62 73 HIS A C 1
ATOM 560 O O . HIS A 1 73 ? 2.924 -21.638 -34.644 1.00 76.62 73 HIS A O 1
ATOM 566 N N . ASN A 1 74 ? 1.305 -21.896 -36.185 1.00 76.06 74 ASN A N 1
ATOM 567 C CA . ASN A 1 74 ? 0.357 -22.637 -35.336 1.00 76.06 74 ASN A CA 1
ATOM 568 C C . ASN A 1 74 ? 0.025 -21.934 -34.003 1.00 76.06 74 ASN A C 1
ATOM 570 O O . ASN A 1 74 ? -0.043 -22.567 -32.954 1.00 76.06 74 ASN A O 1
ATOM 574 N N . GLY A 1 75 ? -0.153 -20.608 -34.036 1.00 67.69 75 GLY A N 1
ATOM 575 C CA . GLY A 1 75 ? -0.483 -19.808 -32.850 1.00 67.69 75 GLY A CA 1
ATOM 576 C C . GLY A 1 75 ? 0.690 -19.552 -31.896 1.00 67.69 75 GLY A C 1
ATOM 577 O O . GLY A 1 75 ? 0.493 -18.937 -30.852 1.00 67.69 75 GLY A O 1
ATOM 578 N N . VAL A 1 76 ? 1.905 -19.982 -32.249 1.00 75.81 76 VAL A N 1
ATOM 579 C CA . VAL A 1 76 ? 3.128 -19.759 -31.467 1.00 75.81 76 VAL A CA 1
ATOM 580 C C . VAL A 1 76 ? 4.033 -18.776 -32.208 1.00 75.81 76 VAL A C 1
ATOM 582 O O . VAL A 1 76 ? 4.278 -18.939 -33.403 1.00 75.81 76 VAL A O 1
ATOM 585 N N . LEU A 1 77 ? 4.543 -17.765 -31.500 1.00 79.25 77 LEU A N 1
ATOM 586 C CA . LEU A 1 77 ? 5.574 -16.856 -32.009 1.00 79.25 77 LEU A CA 1
ATOM 587 C C . LEU A 1 77 ? 6.907 -17.602 -32.133 1.00 79.25 77 LEU A C 1
ATOM 589 O O . LEU A 1 77 ? 7.365 -18.247 -31.185 1.00 79.25 77 LEU A O 1
ATOM 593 N N . ARG A 1 78 ? 7.529 -17.528 -33.308 1.00 84.00 78 ARG A N 1
ATOM 594 C CA . ARG A 1 78 ? 8.801 -18.192 -33.615 1.00 84.00 78 ARG A CA 1
ATOM 595 C C . ARG A 1 78 ? 9.700 -17.260 -34.410 1.00 84.00 78 ARG A C 1
ATOM 597 O O . ARG A 1 78 ? 9.189 -16.451 -35.169 1.00 84.00 78 ARG A O 1
ATOM 604 N N . THR A 1 79 ? 11.016 -17.362 -34.268 1.00 83.19 79 THR A N 1
ATOM 605 C CA . THR A 1 79 ? 11.959 -16.658 -35.147 1.00 83.19 79 THR A CA 1
ATOM 606 C C . THR A 1 79 ? 11.885 -17.207 -36.576 1.00 83.19 79 THR A C 1
ATOM 608 O O . THR A 1 79 ? 11.376 -18.310 -36.789 1.00 83.19 79 THR A O 1
ATOM 611 N N . LYS A 1 80 ? 12.435 -16.479 -37.558 1.00 83.56 80 LYS A N 1
ATOM 612 C CA . LYS A 1 80 ? 12.568 -16.957 -38.955 1.00 83.56 80 LYS A CA 1
ATOM 613 C C . LYS A 1 80 ? 13.278 -18.319 -39.071 1.00 83.56 80 LYS A C 1
ATOM 615 O O . LYS A 1 80 ? 12.909 -19.118 -39.922 1.00 83.56 80 LYS A O 1
ATOM 620 N N . ASP A 1 81 ? 14.207 -18.613 -38.160 1.00 83.88 81 ASP A N 1
ATOM 621 C CA . ASP A 1 81 ? 14.908 -19.906 -38.054 1.00 83.88 81 ASP A CA 1
ATOM 622 C C . ASP A 1 81 ? 14.154 -20.956 -37.204 1.00 83.88 81 ASP A C 1
ATOM 624 O O . ASP A 1 81 ? 14.754 -21.876 -36.648 1.00 83.88 81 ASP A O 1
ATOM 628 N N . ASP A 1 82 ? 12.839 -20.797 -37.043 1.00 82.31 82 ASP A N 1
ATOM 629 C CA . ASP A 1 82 ? 11.926 -21.711 -36.346 1.00 82.31 82 ASP A CA 1
ATOM 630 C C . ASP A 1 82 ? 12.163 -21.887 -34.826 1.00 82.31 82 ASP A C 1
ATOM 632 O O . ASP A 1 82 ? 11.665 -22.835 -34.206 1.00 82.31 82 ASP A O 1
ATOM 636 N N . LYS A 1 83 ? 12.866 -20.963 -34.156 1.00 83.06 83 LYS A N 1
ATOM 637 C CA . LYS A 1 83 ? 13.047 -21.014 -32.690 1.00 83.06 83 LYS A CA 1
ATOM 638 C C . LYS A 1 83 ? 11.857 -20.383 -31.970 1.00 83.06 83 LYS A C 1
ATOM 640 O O . LYS A 1 83 ? 11.442 -19.290 -32.320 1.00 83.06 83 LYS A O 1
ATOM 645 N N . ALA A 1 84 ? 11.331 -21.029 -30.929 1.00 81.75 84 ALA A N 1
ATOM 646 C CA . ALA A 1 84 ? 10.213 -20.486 -30.151 1.00 81.75 84 ALA A CA 1
ATOM 647 C C . ALA A 1 84 ? 10.573 -19.178 -29.419 1.00 81.75 84 ALA A C 1
ATOM 649 O O . ALA A 1 84 ? 11.669 -19.046 -28.860 1.00 81.75 84 ALA A O 1
ATOM 650 N N . VAL A 1 85 ? 9.617 -18.248 -29.393 1.00 82.75 85 VAL A N 1
ATOM 651 C CA . VAL A 1 85 ? 9.709 -16.925 -28.762 1.00 82.75 85 VAL A CA 1
ATOM 652 C C . VAL A 1 85 ? 8.531 -16.747 -27.808 1.00 82.75 85 VAL A C 1
ATOM 654 O O . VAL A 1 85 ? 7.396 -17.103 -28.130 1.00 82.75 85 VAL A O 1
ATOM 657 N N . ALA A 1 86 ? 8.792 -16.207 -26.618 1.00 76.19 86 ALA A N 1
ATOM 658 C CA . ALA A 1 86 ? 7.743 -15.926 -25.646 1.00 76.19 86 ALA A CA 1
ATOM 659 C C . ALA A 1 86 ? 6.958 -14.660 -26.021 1.00 76.19 86 ALA A C 1
ATOM 661 O O . ALA A 1 86 ? 7.537 -13.656 -26.439 1.00 76.19 86 ALA A O 1
ATOM 662 N N . THR A 1 87 ? 5.639 -14.685 -25.815 1.00 70.50 87 THR A N 1
ATOM 663 C CA . THR A 1 87 ? 4.808 -13.479 -25.886 1.00 70.50 87 THR A CA 1
ATOM 664 C C . THR A 1 87 ? 5.106 -12.591 -24.686 1.00 70.50 87 THR A C 1
ATOM 666 O O . THR A 1 87 ? 4.957 -13.021 -23.539 1.00 70.50 87 THR A O 1
ATOM 669 N N . ILE A 1 88 ? 5.497 -11.347 -24.946 1.00 72.12 88 ILE A N 1
ATOM 670 C CA . ILE A 1 88 ? 5.620 -1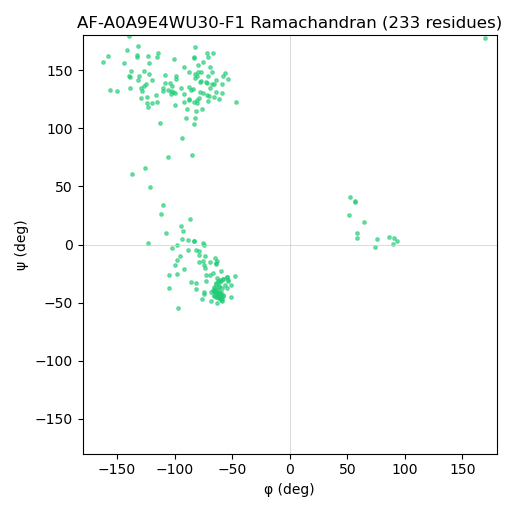0.329 -23.907 1.00 72.12 88 ILE A CA 1
ATOM 671 C C . ILE A 1 88 ? 4.217 -9.805 -23.604 1.00 72.12 88 ILE A C 1
ATOM 673 O O . ILE A 1 88 ? 3.467 -9.441 -24.508 1.00 72.12 88 ILE A O 1
ATOM 677 N N . LYS A 1 89 ? 3.832 -9.840 -22.328 1.00 71.75 89 LYS A N 1
ATOM 678 C CA . LYS A 1 89 ? 2.641 -9.131 -21.852 1.00 71.75 89 LYS A CA 1
ATOM 679 C C . LYS A 1 89 ? 3.029 -7.681 -21.614 1.00 71.75 89 LYS A C 1
ATOM 681 O O . LYS A 1 89 ? 4.113 -7.457 -21.081 1.00 71.75 89 LYS A O 1
ATOM 686 N N . GLU A 1 90 ? 2.120 -6.755 -21.911 1.00 69.00 90 GLU A N 1
ATOM 687 C CA . GLU A 1 90 ? 2.291 -5.344 -21.562 1.00 69.00 90 GLU A CA 1
ATOM 688 C C . GLU A 1 90 ? 2.757 -5.216 -20.107 1.00 69.00 90 GLU A C 1
ATOM 690 O O . GLU A 1 90 ? 2.124 -5.729 -19.174 1.00 69.00 90 GLU A O 1
ATOM 695 N N . ASN A 1 91 ? 3.896 -4.560 -19.913 1.00 67.06 91 ASN A N 1
ATOM 696 C CA . ASN A 1 91 ? 4.479 -4.343 -18.603 1.00 67.06 9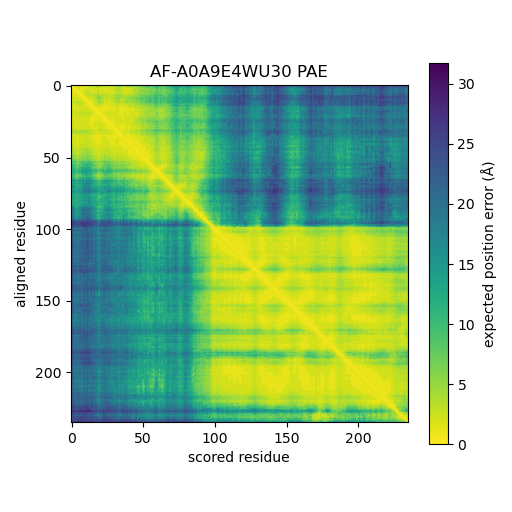1 ASN A CA 1
ATOM 697 C C . ASN A 1 91 ? 5.029 -2.923 -18.489 1.00 67.06 91 ASN A C 1
ATOM 699 O O . ASN A 1 91 ? 5.567 -2.343 -19.426 1.00 67.06 91 ASN A O 1
ATOM 703 N N . THR A 1 92 ? 4.907 -2.347 -17.297 1.00 66.19 92 THR A N 1
ATOM 704 C CA . THR A 1 92 ? 5.485 -1.042 -16.981 1.00 66.19 92 THR A CA 1
ATOM 705 C C . THR A 1 92 ? 6.383 -1.193 -15.770 1.00 66.19 92 THR A C 1
ATOM 707 O O . THR A 1 92 ? 5.972 -1.712 -14.731 1.00 66.19 92 THR A O 1
ATOM 710 N N . TRP A 1 93 ? 7.624 -0.738 -15.903 1.00 64.69 93 TRP A N 1
ATOM 711 C CA . TRP A 1 93 ? 8.589 -0.737 -14.814 1.00 64.69 93 TRP A CA 1
ATOM 712 C C . TRP A 1 93 ? 8.334 0.468 -13.906 1.00 64.69 93 TRP A C 1
ATOM 714 O O . TRP A 1 93 ? 8.374 1.612 -14.354 1.00 64.69 93 TRP A O 1
ATOM 724 N N . TYR A 1 94 ? 8.072 0.224 -12.621 1.00 56.56 94 TYR A N 1
ATOM 725 C CA . TYR A 1 94 ? 7.911 1.290 -11.632 1.00 56.56 94 TYR A CA 1
ATOM 726 C C . TYR A 1 94 ? 9.245 1.605 -10.960 1.00 56.56 94 TYR A C 1
ATOM 728 O O . TYR A 1 94 ? 9.918 0.724 -10.426 1.00 56.56 94 TYR A O 1
ATOM 736 N N . VAL A 1 95 ? 9.603 2.886 -10.917 1.00 59.53 95 VAL A N 1
ATOM 737 C CA . VAL A 1 95 ? 10.680 3.375 -10.051 1.00 59.53 95 VAL A CA 1
ATOM 738 C C . VAL A 1 95 ? 10.079 3.661 -8.676 1.00 59.53 95 VAL A C 1
ATOM 740 O O . VAL A 1 95 ? 9.060 4.343 -8.602 1.00 59.53 95 VAL A O 1
ATOM 743 N N . ARG A 1 96 ? 10.716 3.215 -7.581 1.00 56.38 96 ARG A N 1
ATOM 744 C CA . ARG A 1 96 ? 10.209 3.380 -6.195 1.00 56.38 96 ARG A CA 1
ATOM 745 C C . ARG A 1 96 ? 9.734 4.800 -5.836 1.00 56.38 96 ARG A C 1
ATOM 747 O O . ARG A 1 96 ? 8.884 4.953 -4.970 1.00 56.38 96 ARG A O 1
ATOM 754 N N . ARG A 1 97 ? 10.262 5.846 -6.485 1.00 59.66 97 ARG A N 1
ATOM 755 C CA . ARG A 1 97 ? 9.864 7.247 -6.240 1.00 59.66 97 ARG A CA 1
ATOM 756 C C . ARG A 1 97 ? 8.494 7.622 -6.823 1.00 59.66 97 ARG A C 1
ATOM 758 O O . ARG A 1 97 ? 7.925 8.628 -6.409 1.00 59.66 97 ARG A O 1
ATOM 765 N N . HIS A 1 98 ? 7.951 6.841 -7.756 1.00 64.38 98 HIS A N 1
ATOM 766 C CA . HIS A 1 98 ? 6.611 7.053 -8.303 1.00 64.38 98 HIS A CA 1
ATOM 767 C C . HIS A 1 98 ? 5.584 6.386 -7.387 1.00 64.38 98 HIS A C 1
ATOM 769 O O . HIS A 1 98 ? 5.098 5.289 -7.654 1.00 64.38 98 HIS A O 1
ATOM 775 N N . GLN A 1 99 ? 5.301 7.050 -6.268 1.00 81.25 99 GLN A N 1
ATOM 776 C CA . GLN A 1 99 ? 4.283 6.620 -5.316 1.00 81.25 99 GLN A CA 1
ATOM 777 C C . GLN A 1 99 ? 2.909 6.514 -5.994 1.00 81.25 99 GLN A C 1
ATOM 779 O O . GLN A 1 99 ? 2.569 7.322 -6.859 1.00 81.25 99 GLN A O 1
ATOM 784 N N . TRP A 1 100 ? 2.084 5.543 -5.591 1.00 88.44 100 TRP A N 1
ATOM 785 C CA . TRP A 1 100 ? 0.792 5.254 -6.235 1.00 88.44 100 TRP A CA 1
ATOM 786 C C . TRP A 1 100 ? -0.096 6.498 -6.392 1.00 88.44 100 TRP A C 1
ATOM 788 O O . TRP A 1 100 ? -0.810 6.644 -7.383 1.00 88.44 100 TRP A O 1
ATOM 798 N N . HIS A 1 101 ? -0.030 7.419 -5.432 1.00 89.12 101 HIS A N 1
ATOM 799 C CA . HIS A 1 101 ? -0.865 8.611 -5.381 1.00 89.12 101 HIS A CA 1
ATOM 800 C C . HIS A 1 101 ? -0.458 9.680 -6.409 1.00 89.12 101 HIS A C 1
ATOM 802 O O . HIS A 1 101 ? -1.281 10.525 -6.754 1.00 89.12 101 HIS A O 1
ATOM 808 N N . THR A 1 102 ? 0.779 9.649 -6.924 1.00 86.88 102 THR A N 1
ATOM 809 C CA . THR A 1 102 ? 1.219 10.551 -8.005 1.00 86.88 102 THR A CA 1
ATOM 810 C C . THR A 1 102 ? 0.779 10.038 -9.372 1.00 86.88 102 THR A C 1
ATOM 812 O O . THR A 1 102 ? 0.444 10.831 -10.247 1.00 86.88 102 THR A O 1
ATOM 815 N N . VAL A 1 103 ? 0.715 8.715 -9.542 1.00 85.31 103 VAL A N 1
ATOM 816 C CA . VAL A 1 103 ? 0.321 8.064 -10.802 1.00 85.31 103 VAL A CA 1
ATOM 817 C C . VAL A 1 103 ? -1.181 7.762 -10.891 1.00 85.31 103 VAL A C 1
ATOM 819 O O . VAL A 1 103 ? -1.716 7.613 -11.988 1.00 85.31 103 VAL A O 1
ATOM 822 N N . LYS A 1 104 ? -1.893 7.689 -9.757 1.00 89.19 104 LYS A N 1
ATOM 823 C CA . LYS A 1 104 ? -3.342 7.420 -9.675 1.00 89.19 104 LYS A CA 1
ATOM 824 C C . LYS A 1 104 ? -4.074 8.510 -8.863 1.00 89.19 104 LYS A C 1
ATOM 826 O O . LYS A 1 104 ? -4.655 8.208 -7.819 1.00 89.19 104 LYS A O 1
ATOM 831 N N . PRO A 1 105 ? -4.136 9.771 -9.335 1.00 91.75 105 PRO A N 1
ATOM 832 C CA . PRO A 1 105 ? -4.754 10.873 -8.584 1.00 91.75 105 PRO A CA 1
ATOM 833 C C . PRO A 1 105 ? -6.252 10.665 -8.296 1.00 91.75 105 PRO A C 1
ATOM 835 O O . PRO A 1 105 ? -6.738 11.058 -7.240 1.00 91.75 105 PRO A O 1
ATOM 838 N N . LYS A 1 106 ? -6.989 9.987 -9.188 1.00 94.94 106 LYS A N 1
ATOM 839 C CA . LYS A 1 106 ? -8.405 9.639 -8.955 1.00 94.94 106 LYS A CA 1
ATOM 840 C C . LYS A 1 106 ? -8.584 8.653 -7.797 1.00 94.94 106 LYS A C 1
ATOM 842 O O . LYS A 1 106 ? -9.542 8.766 -7.041 1.00 94.94 106 LYS A O 1
ATOM 847 N N . LEU A 1 107 ? -7.655 7.705 -7.647 1.00 95.12 107 LEU A N 1
ATOM 848 C CA . LEU A 1 107 ? -7.661 6.771 -6.523 1.00 95.12 107 LEU A CA 1
ATOM 849 C C . LEU A 1 107 ? -7.416 7.525 -5.213 1.00 95.12 107 LEU A C 1
ATOM 851 O O . LEU A 1 107 ? -8.162 7.329 -4.263 1.00 95.12 107 LEU A O 1
ATOM 855 N N . LEU A 1 108 ? -6.455 8.456 -5.192 1.00 96.06 108 LEU A N 1
ATOM 856 C CA . LEU A 1 108 ? -6.205 9.298 -4.018 1.00 96.06 108 LEU A CA 1
ATOM 857 C C . LEU A 1 108 ? -7.457 10.093 -3.617 1.00 96.06 108 LEU A C 1
ATOM 859 O O . LEU A 1 108 ? -7.807 10.133 -2.441 1.00 96.06 108 LEU A O 1
ATOM 863 N N . GLN A 1 109 ? -8.153 10.690 -4.586 1.00 97.19 109 GLN A N 1
ATOM 864 C CA . GLN A 1 109 ? -9.398 11.419 -4.329 1.00 97.19 109 GLN A CA 1
ATOM 865 C C . GLN A 1 109 ? -10.494 10.514 -3.748 1.00 97.19 109 GLN A C 1
ATOM 867 O O . GLN A 1 109 ? -11.174 10.920 -2.807 1.00 97.19 109 GLN A O 1
ATOM 872 N N . ARG A 1 110 ? -10.641 9.283 -4.263 1.00 97.56 110 ARG A N 1
ATOM 873 C CA . ARG A 1 110 ? -11.589 8.288 -3.734 1.00 97.56 110 ARG A CA 1
ATOM 874 C C . ARG A 1 110 ? -11.286 7.957 -2.272 1.00 97.56 110 ARG A C 1
ATOM 876 O O . ARG A 1 110 ? -12.191 7.997 -1.442 1.00 97.56 110 ARG A O 1
ATOM 883 N N . GLU A 1 111 ? -10.019 7.694 -1.957 1.00 98.19 111 GLU A N 1
ATOM 884 C CA . GLU A 1 111 ? -9.569 7.425 -0.587 1.00 98.19 111 GLU A CA 1
ATOM 885 C C . GLU A 1 111 ? -9.838 8.614 0.348 1.00 98.19 111 GLU A C 1
ATOM 887 O O . GLU A 1 111 ? -10.404 8.448 1.428 1.00 98.19 111 GLU A O 1
ATOM 892 N N . GLN A 1 112 ? -9.502 9.833 -0.090 1.00 98.38 112 GLN A N 1
ATOM 893 C CA . GLN A 1 112 ? -9.762 11.065 0.662 1.00 98.38 112 GLN A CA 1
ATOM 894 C C . GLN A 1 112 ? -11.248 11.276 0.937 1.00 98.38 112 GLN A C 1
ATOM 896 O O . GLN A 1 112 ? -11.620 11.638 2.051 1.00 98.38 112 GLN A O 1
ATOM 901 N N . GLN A 1 113 ? -12.098 11.069 -0.068 1.00 98.31 113 GLN A N 1
ATOM 902 C CA . GLN A 1 113 ? -13.539 11.241 0.070 1.00 98.31 113 GLN A CA 1
ATOM 903 C C . GLN A 1 113 ? -14.134 10.217 1.042 1.00 98.31 113 GLN A C 1
ATOM 905 O O . GLN A 1 113 ? -14.954 10.585 1.883 1.00 98.31 113 GLN A O 1
ATOM 910 N N . ALA A 1 114 ? -13.713 8.953 0.948 1.00 98.19 114 ALA A N 1
ATOM 911 C CA . ALA A 1 114 ? -14.172 7.899 1.844 1.00 98.19 114 ALA A CA 1
ATOM 912 C C . ALA A 1 114 ? -13.756 8.182 3.296 1.00 98.19 114 ALA A C 1
ATOM 914 O O . ALA A 1 114 ? -14.607 8.195 4.185 1.00 98.19 114 ALA A O 1
ATOM 915 N N . MET A 1 115 ? -12.479 8.490 3.535 1.00 98.25 115 MET A N 1
ATOM 916 C CA . MET A 1 115 ? -11.972 8.765 4.883 1.00 98.25 115 MET A CA 1
ATOM 917 C C . MET A 1 115 ? -12.602 10.014 5.495 1.00 98.25 115 MET A C 1
ATOM 919 O O . MET A 1 115 ? -13.107 9.944 6.607 1.00 98.25 115 MET A O 1
ATOM 923 N N . ARG A 1 116 ? -12.714 11.122 4.749 1.00 97.88 116 ARG A N 1
ATOM 924 C CA . ARG A 1 116 ? -13.397 12.336 5.239 1.00 97.88 116 ARG A CA 1
ATOM 925 C C . ARG A 1 116 ? -14.862 12.096 5.602 1.00 97.88 116 ARG A C 1
ATOM 927 O O . ARG A 1 116 ? -15.387 12.777 6.475 1.00 97.88 116 ARG A O 1
ATOM 934 N N . ARG A 1 117 ? -15.536 11.167 4.918 1.00 97.56 117 ARG A N 1
ATOM 935 C CA . ARG A 1 117 ? -16.945 10.847 5.175 1.00 97.56 117 ARG A CA 1
ATOM 936 C C . ARG A 1 117 ? -17.139 10.036 6.455 1.00 97.56 117 ARG A C 1
ATOM 938 O O . ARG A 1 117 ? -18.108 10.284 7.162 1.00 97.56 117 ARG A O 1
ATOM 945 N N . PHE A 1 118 ? -16.283 9.048 6.707 1.00 97.44 118 PHE A N 1
ATOM 946 C CA . PHE A 1 118 ? -16.492 8.071 7.785 1.00 97.44 118 PHE A CA 1
ATOM 947 C C . PHE A 1 118 ? -15.597 8.293 9.008 1.00 97.44 118 PHE A C 1
ATOM 949 O O . PHE A 1 118 ? -15.988 7.936 10.113 1.00 97.44 118 PHE A O 1
ATOM 956 N N . TYR A 1 119 ? -14.432 8.909 8.819 1.00 97.25 119 TYR A N 1
ATOM 957 C CA . TYR A 1 119 ? -13.409 9.143 9.839 1.00 97.25 119 TYR A CA 1
ATOM 958 C C . TYR A 1 119 ? -12.851 10.575 9.712 1.00 97.25 119 TYR A C 1
ATOM 960 O O . TYR A 1 119 ? -11.665 10.755 9.434 1.00 97.25 119 TYR A O 1
ATOM 968 N N . PRO A 1 120 ? -13.691 11.620 9.861 1.00 96.50 120 PRO A N 1
ATOM 969 C CA . PRO A 1 120 ? -13.299 13.016 9.619 1.00 96.50 120 PRO A CA 1
ATOM 970 C C . PRO A 1 120 ? -12.217 13.543 10.572 1.00 96.50 120 PRO A C 1
ATOM 972 O O . PRO A 1 120 ? -11.615 14.575 10.296 1.00 96.50 120 PRO A O 1
ATOM 975 N N . ASN A 1 121 ? -11.987 12.856 11.688 1.00 95.19 121 ASN A N 1
ATOM 976 C CA . ASN A 1 121 ? -10.961 13.166 12.677 1.00 95.19 121 ASN A CA 1
ATOM 977 C C . ASN A 1 121 ? -9.599 12.516 12.373 1.00 95.19 121 ASN A C 1
ATOM 979 O O . ASN A 1 121 ? -8.643 12.750 13.108 1.00 95.19 121 ASN A O 1
ATOM 983 N N . LEU A 1 122 ? -9.511 11.681 11.332 1.00 97.56 122 LEU A N 1
ATOM 984 C CA . LEU A 1 122 ? -8.244 11.156 10.837 1.00 97.56 122 LEU A CA 1
ATOM 985 C C . LEU A 1 122 ? -7.714 12.080 9.741 1.00 97.56 122 LEU A C 1
ATOM 987 O O . LEU A 1 122 ? -8.358 12.295 8.712 1.00 97.56 122 LEU A O 1
ATOM 991 N N . GLU A 1 123 ? -6.508 12.591 9.946 1.00 97.75 123 GLU A N 1
ATOM 992 C CA . GLU A 1 123 ? -5.817 13.473 9.012 1.00 97.75 123 GLU A CA 1
ATOM 993 C C . GLU A 1 123 ? -4.809 12.686 8.186 1.00 97.75 123 GLU A C 1
ATOM 995 O O . GLU A 1 123 ? -4.175 11.757 8.682 1.00 97.75 123 GLU A O 1
ATOM 1000 N N . MET A 1 124 ? -4.668 13.038 6.909 1.00 97.62 124 MET A N 1
ATOM 1001 C CA . MET A 1 124 ? -3.666 12.420 6.049 1.00 97.62 124 MET A CA 1
ATOM 1002 C C . MET A 1 124 ? -2.397 13.250 6.024 1.00 97.62 124 MET A C 1
ATOM 1004 O O . MET A 1 124 ? -2.446 14.456 5.789 1.00 97.62 124 MET A O 1
ATOM 1008 N N . ASP A 1 125 ? -1.275 12.564 6.160 1.00 96.06 125 ASP A N 1
ATOM 1009 C CA . ASP A 1 125 ? 0.058 13.134 6.121 1.00 96.06 125 ASP A CA 1
ATOM 1010 C C . ASP A 1 125 ? 0.998 12.198 5.338 1.00 96.06 125 ASP A C 1
ATOM 1012 O O . ASP A 1 125 ? 0.577 11.172 4.781 1.00 96.06 125 ASP A O 1
ATOM 1016 N N . LYS A 1 126 ? 2.264 12.587 5.211 1.00 93.19 126 LYS A N 1
ATOM 1017 C CA . LYS A 1 126 ? 3.256 11.929 4.368 1.00 93.19 126 LYS A CA 1
ATOM 1018 C C . LYS A 1 126 ? 4.525 11.632 5.160 1.00 93.19 126 LYS A C 1
ATOM 1020 O O . LYS A 1 126 ? 5.147 12.525 5.726 1.00 93.19 126 LYS A O 1
ATOM 1025 N N . ALA A 1 127 ? 4.946 10.373 5.142 1.00 88.81 127 ALA A N 1
ATOM 1026 C CA . ALA A 1 127 ? 6.181 9.929 5.771 1.00 88.81 127 ALA A CA 1
ATOM 1027 C C . ALA A 1 127 ? 7.426 10.434 5.001 1.00 88.81 127 ALA A C 1
ATOM 1029 O O . ALA A 1 127 ? 7.322 10.781 3.818 1.00 88.81 127 ALA A O 1
ATOM 1030 N N . PRO A 1 128 ? 8.626 10.451 5.620 1.00 85.19 128 PRO A N 1
ATOM 1031 C CA . PRO A 1 128 ? 9.859 10.905 4.963 1.00 85.19 128 PRO A CA 1
ATOM 1032 C C . PRO A 1 128 ? 10.233 10.131 3.687 1.00 85.19 128 PRO A C 1
ATOM 1034 O O . PRO A 1 128 ? 10.826 10.696 2.770 1.00 85.19 128 PRO A O 1
ATOM 1037 N N . ASP A 1 129 ? 9.868 8.851 3.605 1.00 81.19 129 ASP A N 1
ATOM 1038 C CA . ASP A 1 129 ? 10.036 7.995 2.416 1.00 81.19 129 ASP A CA 1
ATOM 1039 C C . ASP A 1 129 ? 8.966 8.230 1.331 1.00 81.19 129 ASP A C 1
ATOM 1041 O O . ASP A 1 129 ? 9.051 7.720 0.209 1.00 81.19 129 ASP A O 1
ATOM 1045 N N . GLY A 1 130 ? 7.989 9.071 1.647 1.00 84.62 130 GLY A N 1
ATOM 1046 C CA . GLY A 1 130 ? 6.946 9.541 0.766 1.00 84.62 130 GLY A CA 1
ATOM 1047 C C . GLY A 1 130 ? 5.654 8.739 0.800 1.00 84.62 130 GLY A C 1
ATOM 1048 O O . GLY A 1 130 ? 4.747 9.093 0.045 1.00 84.62 130 GLY A O 1
ATOM 1049 N N . ASP A 1 131 ? 5.550 7.723 1.654 1.00 88.88 131 ASP A N 1
ATOM 1050 C CA . ASP A 1 131 ? 4.304 6.986 1.837 1.00 88.88 131 ASP A CA 1
ATOM 1051 C C . ASP A 1 131 ? 3.248 7.876 2.501 1.00 88.88 131 ASP A C 1
ATOM 1053 O O . ASP A 1 131 ? 3.529 8.616 3.445 1.00 88.88 131 ASP A O 1
ATOM 1057 N N . LEU A 1 132 ? 2.012 7.794 2.015 1.00 95.69 132 LEU A N 1
ATOM 1058 C CA . LEU A 1 132 ? 0.883 8.453 2.662 1.00 95.69 132 LEU A CA 1
ATOM 1059 C C . LEU A 1 132 ? 0.401 7.612 3.845 1.00 95.69 132 LEU A C 1
ATOM 1061 O O . LEU A 1 132 ? 0.387 6.378 3.781 1.00 95.69 132 LEU A O 1
ATOM 1065 N N . TYR A 1 133 ? -0.053 8.276 4.897 1.00 97.62 133 TYR A N 1
ATOM 1066 C CA . TYR A 1 133 ? -0.732 7.635 6.015 1.00 97.62 133 TYR A CA 1
ATOM 1067 C C . TYR A 1 133 ? -1.843 8.527 6.558 1.00 97.62 133 TYR A C 1
ATOM 1069 O O . TYR A 1 133 ? -1.802 9.744 6.408 1.00 97.62 133 TYR A O 1
ATOM 1077 N N . TRP A 1 134 ? -2.826 7.912 7.204 1.00 98.50 134 TRP A N 1
ATOM 1078 C CA . TRP A 1 134 ? -3.805 8.600 8.035 1.00 98.50 134 TRP A CA 1
ATOM 1079 C C . TRP A 1 134 ? -3.420 8.485 9.500 1.00 98.50 134 TRP A C 1
ATOM 1081 O O . TRP A 1 134 ? -2.905 7.446 9.913 1.00 98.50 134 TRP A O 1
ATOM 1091 N N . LYS A 1 135 ? -3.696 9.522 10.282 1.00 98.38 135 LYS A N 1
ATOM 1092 C CA . LYS A 1 135 ? -3.442 9.562 11.716 1.00 98.38 135 LYS A CA 1
ATOM 1093 C C . LYS A 1 135 ? -4.605 10.223 12.449 1.00 98.38 135 LYS A C 1
ATOM 1095 O O . LYS A 1 135 ? -5.084 11.265 12.019 1.00 98.38 135 LYS A O 1
ATOM 1100 N N . GLY A 1 136 ? -5.047 9.633 13.552 1.00 97.75 136 GLY A N 1
ATOM 1101 C CA . GLY A 1 136 ? -6.096 10.198 14.402 1.00 97.75 136 GLY A CA 1
ATOM 1102 C C . GLY A 1 136 ? -6.579 9.200 15.445 1.00 97.75 136 GLY A C 1
ATOM 1103 O O . GLY A 1 136 ? -6.118 8.061 15.473 1.00 97.75 136 GLY A O 1
ATOM 1104 N N . SER A 1 137 ? -7.503 9.617 16.302 1.00 97.62 137 SER A N 1
ATOM 1105 C CA . SER A 1 137 ? -8.010 8.768 17.383 1.00 97.62 137 SER A CA 1
ATOM 1106 C C . SER A 1 137 ? -9.254 7.969 16.996 1.00 97.62 137 SER A C 1
ATOM 1108 O O . SER A 1 137 ? -10.067 8.400 16.180 1.00 97.62 137 SER A O 1
ATOM 1110 N N . VAL A 1 138 ? -9.458 6.823 17.634 1.00 96.31 138 VAL A N 1
ATOM 1111 C CA . VAL A 1 138 ? -10.715 6.068 17.621 1.00 96.31 138 VAL A CA 1
ATOM 1112 C C . VAL A 1 138 ? -11.100 5.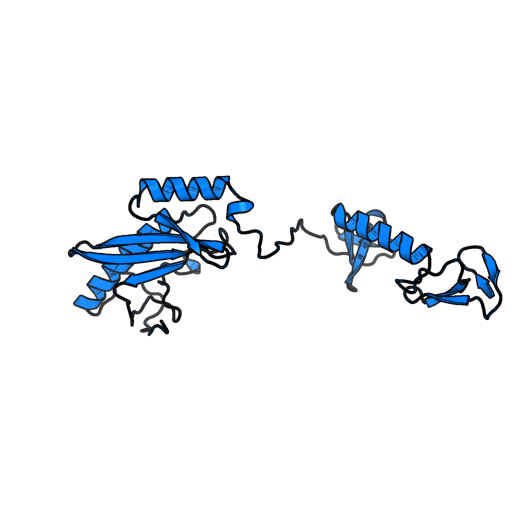768 19.062 1.00 96.31 138 VAL A C 1
ATOM 1114 O O . VAL A 1 138 ? -10.271 5.295 19.835 1.00 96.31 138 VAL A O 1
ATOM 1117 N N . THR A 1 139 ? -12.357 6.024 19.415 1.00 96.94 139 THR A N 1
ATOM 1118 C CA . THR A 1 139 ? -12.907 5.688 20.732 1.00 96.94 139 THR A CA 1
ATOM 1119 C C . THR A 1 139 ? -13.771 4.439 20.621 1.00 96.94 139 THR A C 1
ATOM 1121 O O . THR A 1 139 ? -14.629 4.353 19.738 1.00 96.94 139 THR A O 1
ATOM 1124 N N . THR A 1 140 ? -13.536 3.461 21.489 1.00 97.62 140 THR A N 1
ATOM 1125 C CA . THR A 1 140 ? -14.334 2.231 21.560 1.00 97.62 140 THR A CA 1
ATOM 1126 C C . THR A 1 140 ? -15.609 2.437 22.374 1.00 97.62 140 THR A C 1
ATOM 1128 O O . THR A 1 140 ? -15.794 3.459 23.039 1.00 97.62 140 THR A O 1
ATOM 1131 N N . TRP A 1 141 ? -16.507 1.452 22.342 1.00 95.56 141 TRP A N 1
ATOM 1132 C CA . TRP A 1 141 ? -17.770 1.487 23.082 1.00 95.56 141 TRP A CA 1
ATOM 1133 C C . TRP A 1 141 ? -17.594 1.747 24.585 1.00 95.56 141 TRP A C 1
ATOM 1135 O O . TRP A 1 141 ? -18.388 2.473 25.178 1.00 95.56 141 TRP A O 1
ATOM 1145 N N . ILE A 1 142 ? -16.546 1.191 25.200 1.00 94.19 142 ILE A N 1
ATOM 1146 C CA . ILE A 1 142 ? -16.282 1.353 26.638 1.00 94.19 142 ILE A CA 1
ATOM 1147 C C . ILE A 1 142 ? -15.554 2.662 26.983 1.00 94.19 142 ILE A C 1
ATOM 1149 O O . ILE A 1 142 ? -15.260 2.912 28.149 1.00 94.19 142 ILE A O 1
ATOM 1153 N N . GLY A 1 143 ? -15.296 3.516 25.988 1.00 96.31 143 GLY A N 1
ATOM 1154 C CA . GLY A 1 143 ? -14.739 4.855 26.174 1.00 96.31 143 GLY A CA 1
ATOM 1155 C C . GLY A 1 143 ? -13.213 4.939 26.129 1.00 96.31 143 GLY A C 1
ATOM 1156 O O . GLY A 1 143 ? -12.680 6.025 26.349 1.00 96.31 143 GLY A O 1
ATOM 1157 N N . ASN A 1 144 ? -12.501 3.849 25.824 1.00 97.25 144 ASN A N 1
ATOM 1158 C CA . ASN A 1 144 ? -11.054 3.912 25.625 1.00 97.25 144 ASN A CA 1
ATOM 1159 C C . ASN A 1 144 ? -10.728 4.596 24.298 1.00 97.25 144 ASN A C 1
ATOM 1161 O O . ASN A 1 144 ? -11.373 4.345 23.279 1.00 97.25 144 ASN A O 1
ATOM 1165 N N . GLU A 1 145 ? -9.696 5.432 24.302 1.00 98.19 145 GLU A N 1
ATOM 1166 C CA . GLU A 1 145 ? -9.207 6.127 23.116 1.00 98.19 145 GLU A CA 1
ATOM 1167 C C . GLU A 1 145 ? -7.898 5.503 22.621 1.00 98.19 145 GLU A C 1
ATOM 1169 O O . GLU A 1 145 ? -6.969 5.276 23.399 1.00 98.19 145 GLU A O 1
ATOM 1174 N N . TYR A 1 146 ? -7.827 5.259 21.312 1.00 98.31 146 TYR A N 1
ATOM 1175 C CA . TYR A 1 146 ? -6.658 4.723 20.627 1.00 98.31 146 TYR A CA 1
ATOM 1176 C C . TYR A 1 146 ? -6.225 5.656 19.499 1.00 98.31 146 TYR A C 1
ATOM 1178 O O . TYR A 1 146 ? -6.985 5.901 18.566 1.00 98.31 146 TYR A O 1
ATOM 1186 N N . GLU A 1 147 ? -4.987 6.136 19.544 1.00 98.38 147 GLU A N 1
ATOM 1187 C CA . GLU A 1 147 ? -4.344 6.842 18.440 1.00 98.38 147 GLU A CA 1
ATOM 1188 C C . GLU A 1 147 ? -3.912 5.824 17.381 1.00 98.38 147 GLU A C 1
ATOM 1190 O O . GLU A 1 147 ? -3.077 4.953 17.636 1.00 98.38 147 GLU A O 1
ATOM 1195 N N . ILE A 1 148 ? -4.482 5.928 16.185 1.00 98.44 148 ILE A N 1
ATOM 1196 C CA . ILE A 1 148 ? -4.261 5.014 15.069 1.00 98.44 148 ILE A CA 1
ATOM 1197 C C . ILE A 1 148 ? -3.432 5.702 13.991 1.00 98.44 148 ILE A C 1
ATOM 1199 O O . ILE A 1 148 ? -3.682 6.854 13.635 1.00 98.44 148 ILE A O 1
ATOM 1203 N N . MET A 1 149 ? -2.484 4.959 13.423 1.00 98.00 149 MET A N 1
ATOM 1204 C CA . MET A 1 149 ? -1.830 5.291 12.162 1.00 98.00 149 MET A CA 1
ATOM 1205 C C . MET A 1 149 ? -2.181 4.231 11.115 1.00 98.00 149 MET A C 1
ATOM 1207 O O . MET A 1 149 ? -1.900 3.052 11.308 1.00 98.00 149 MET A O 1
ATOM 1211 N N . LEU A 1 150 ? -2.762 4.641 9.991 1.00 98.31 150 LEU A N 1
ATOM 1212 C CA . LEU A 1 150 ? -3.080 3.769 8.862 1.00 98.31 150 LEU A CA 1
ATOM 1213 C C . LEU A 1 150 ? -2.204 4.135 7.662 1.00 98.31 150 LEU A C 1
ATOM 1215 O O . LEU A 1 150 ? -2.446 5.142 6.998 1.00 98.31 150 LEU A O 1
ATOM 1219 N N . ARG A 1 151 ? -1.187 3.326 7.371 1.00 96.94 151 ARG A N 1
ATOM 1220 C CA . ARG A 1 151 ? -0.161 3.612 6.362 1.00 96.94 151 ARG A CA 1
ATOM 1221 C C . ARG A 1 151 ? -0.415 2.858 5.061 1.00 96.94 151 ARG A C 1
ATOM 1223 O O . ARG A 1 151 ? -0.603 1.643 5.072 1.00 96.94 151 ARG A O 1
ATOM 1230 N N . TYR A 1 152 ? -0.370 3.554 3.926 1.00 95.88 152 TYR A N 1
ATOM 1231 C CA . TYR A 1 152 ? -0.432 2.908 2.614 1.00 95.88 152 TYR A CA 1
ATOM 1232 C C . TYR A 1 152 ? 0.923 2.286 2.254 1.00 95.88 152 TYR A C 1
ATOM 1234 O O . TYR A 1 152 ? 1.933 2.987 2.314 1.00 95.88 152 TYR A O 1
ATOM 1242 N N . PRO A 1 153 ? 0.975 1.017 1.811 1.00 90.19 153 PRO A N 1
ATOM 1243 C CA . PRO A 1 153 ? 2.209 0.438 1.303 1.00 90.19 153 PRO A CA 1
ATOM 1244 C C . PRO A 1 153 ? 2.525 0.969 -0.100 1.00 90.19 153 PRO A C 1
ATOM 1246 O O . PRO A 1 153 ? 1.626 1.281 -0.883 1.00 90.19 153 PRO A O 1
ATOM 1249 N N . HIS A 1 154 ? 3.798 0.921 -0.493 1.00 83.75 154 HIS A N 1
ATOM 1250 C CA . HIS A 1 154 ? 4.223 1.256 -1.859 1.00 83.75 154 HIS A CA 1
ATOM 1251 C C . HIS A 1 154 ? 3.487 0.447 -2.953 1.00 83.75 154 HIS A C 1
ATOM 1253 O O . HIS A 1 154 ? 3.297 0.923 -4.068 1.00 83.75 154 HIS A O 1
ATOM 1259 N N . ARG A 1 155 ? 3.035 -0.777 -2.634 1.00 86.25 155 ARG A N 1
ATOM 1260 C CA . ARG A 1 155 ? 2.282 -1.654 -3.553 1.00 86.25 155 ARG A CA 1
ATOM 1261 C C . ARG A 1 155 ? 0.778 -1.360 -3.622 1.00 86.25 155 ARG A C 1
ATOM 1263 O O . ARG A 1 155 ? 0.057 -2.091 -4.299 1.00 86.25 155 ARG A O 1
ATOM 1270 N N . PHE A 1 156 ? 0.275 -0.342 -2.928 1.00 91.50 156 PHE A N 1
ATOM 1271 C CA . PHE A 1 156 ? -1.139 0.026 -2.979 1.00 91.50 156 PHE A CA 1
ATOM 1272 C C . PHE A 1 156 ? -1.582 0.362 -4.421 1.00 91.50 156 PHE A C 1
ATOM 1274 O O . PHE A 1 156 ? -0.840 1.028 -5.149 1.00 91.50 156 PHE A O 1
ATOM 1281 N N . PRO A 1 157 ? -2.776 -0.076 -4.876 1.00 92.69 157 PRO A N 1
ATOM 1282 C CA . PRO A 1 157 ? -3.841 -0.768 -4.135 1.00 92.69 157 PRO A CA 1
ATOM 1283 C C . PRO A 1 157 ? -3.774 -2.308 -4.175 1.00 92.69 157 PRO A C 1
ATOM 1285 O O . PRO A 1 157 ? -4.719 -2.983 -3.776 1.00 92.69 157 PRO A O 1
ATOM 1288 N N . PHE A 1 158 ? -2.673 -2.894 -4.653 1.00 89.94 158 PHE A N 1
ATOM 1289 C CA . PHE A 1 158 ? -2.498 -4.354 -4.715 1.00 89.94 158 PHE A CA 1
ATOM 1290 C C . PHE A 1 158 ? -2.107 -4.977 -3.368 1.00 89.94 158 PHE A C 1
ATOM 1292 O O . PHE A 1 158 ? -2.090 -6.196 -3.232 1.00 89.94 158 PHE A O 1
ATOM 1299 N N . ALA A 1 159 ? -1.801 -4.141 -2.378 1.00 90.75 159 ALA A N 1
ATOM 1300 C CA . ALA A 1 159 ? -1.656 -4.516 -0.981 1.00 90.75 159 ALA A CA 1
ATOM 1301 C C . ALA A 1 159 ? -2.478 -3.550 -0.107 1.00 90.75 159 ALA A C 1
ATOM 1303 O O . ALA A 1 159 ? -2.557 -2.362 -0.447 1.00 90.75 159 ALA A O 1
ATOM 1304 N N . PRO A 1 160 ? -3.077 -4.042 0.991 1.00 94.38 160 PRO A N 1
ATOM 1305 C CA . PRO A 1 160 ? -3.888 -3.233 1.894 1.00 94.38 160 PRO A CA 1
ATOM 1306 C C . PRO A 1 160 ? -3.042 -2.218 2.678 1.00 94.38 160 PRO A C 1
ATOM 1308 O O . PRO A 1 160 ? -1.870 -2.483 2.953 1.00 94.38 160 PRO A O 1
ATOM 1311 N N . PRO A 1 161 ? -3.626 -1.081 3.092 1.00 96.31 161 PRO A N 1
ATOM 1312 C CA . PRO A 1 161 ? -3.074 -0.250 4.155 1.00 96.31 161 PRO A CA 1
ATOM 1313 C C . PRO A 1 161 ? -2.818 -1.055 5.438 1.00 96.31 161 PRO A C 1
ATOM 1315 O O . PRO A 1 161 ? -3.619 -1.913 5.807 1.00 96.31 161 PRO A O 1
ATOM 1318 N N . GLN A 1 162 ? -1.726 -0.747 6.133 1.00 96.88 162 GLN A N 1
ATOM 1319 C CA . GLN A 1 162 ? -1.355 -1.360 7.410 1.00 96.88 162 GLN A CA 1
ATOM 1320 C C . GLN A 1 162 ? -1.744 -0.434 8.563 1.00 96.88 162 GLN A C 1
ATOM 1322 O O . GLN A 1 162 ? -1.427 0.757 8.534 1.00 96.88 162 GLN A O 1
ATOM 1327 N N . ALA A 1 163 ? -2.439 -0.969 9.566 1.00 97.94 163 ALA A N 1
ATOM 1328 C CA . ALA A 1 163 ? -2.919 -0.209 10.716 1.00 97.94 163 ALA A CA 1
ATOM 1329 C C . ALA A 1 163 ? -2.050 -0.460 11.948 1.00 97.94 163 ALA A C 1
ATOM 1331 O O . ALA A 1 163 ? -1.809 -1.611 12.296 1.00 97.94 163 ALA A O 1
ATOM 1332 N N . PHE A 1 164 ? -1.648 0.602 12.634 1.00 97.56 164 PHE A N 1
ATOM 1333 C CA . PHE A 1 164 ? -0.837 0.567 13.846 1.00 97.56 164 PHE A CA 1
ATOM 1334 C C . PHE A 1 164 ? -1.557 1.318 14.963 1.00 97.56 164 PHE A C 1
ATOM 1336 O O . PHE A 1 164 ? -2.089 2.407 14.737 1.00 97.56 164 PHE A O 1
ATOM 1343 N N . VAL A 1 165 ? -1.534 0.761 16.173 1.00 98.06 165 VAL A N 1
ATOM 1344 C CA . VAL A 1 165 ? -1.968 1.467 17.384 1.00 98.06 165 VAL A CA 1
ATOM 1345 C C . VAL A 1 165 ? -0.755 2.176 17.978 1.00 98.06 165 VAL A C 1
ATOM 1347 O O . VAL A 1 165 ? 0.166 1.537 18.488 1.00 98.06 165 VAL A O 1
ATOM 1350 N N . MET A 1 166 ? -0.746 3.501 17.880 1.00 97.19 166 MET A N 1
ATOM 1351 C CA . MET A 1 166 ? 0.358 4.353 18.321 1.00 97.19 166 MET A CA 1
ATOM 1352 C C . MET A 1 166 ? 0.308 4.597 19.827 1.00 97.19 166 MET A C 1
ATOM 1354 O O . MET A 1 166 ? 1.351 4.595 20.485 1.00 97.19 166 MET A O 1
ATOM 1358 N N . ASN A 1 167 ? -0.897 4.770 20.375 1.00 97.31 167 ASN A N 1
ATOM 1359 C CA . ASN A 1 167 ? -1.113 5.000 21.796 1.00 97.31 167 ASN A CA 1
ATOM 1360 C C . ASN A 1 167 ? -2.532 4.574 22.232 1.00 97.31 167 ASN A C 1
ATOM 1362 O O . ASN A 1 167 ? -3.479 4.966 21.560 1.00 97.31 167 ASN A O 1
ATOM 1366 N N . PRO A 1 168 ? -2.702 3.832 23.343 1.00 97.00 168 PRO A N 1
ATOM 1367 C CA . PRO A 1 168 ? -1.656 3.090 24.046 1.00 97.00 168 PRO A CA 1
ATOM 1368 C C . PRO A 1 168 ? -1.116 1.944 23.176 1.00 97.00 168 PRO A C 1
ATOM 1370 O O . PRO A 1 168 ? -1.880 1.229 22.533 1.00 97.00 168 PRO A O 1
ATOM 1373 N N . LYS A 1 169 ? 0.210 1.745 23.166 1.00 95.00 169 LYS A N 1
ATOM 1374 C CA . LYS A 1 169 ? 0.843 0.632 22.435 1.00 95.00 169 LYS A CA 1
ATOM 1375 C C . LYS A 1 169 ? 0.315 -0.721 22.935 1.00 95.00 169 LYS A C 1
ATOM 1377 O O . LYS A 1 169 ? 0.362 -0.998 24.136 1.00 95.00 169 LYS A O 1
ATOM 1382 N N . ILE A 1 170 ? -0.102 -1.590 22.014 1.00 94.69 170 ILE A N 1
ATOM 1383 C CA . ILE A 1 170 ? -0.589 -2.944 22.316 1.00 94.69 170 ILE A CA 1
ATOM 1384 C C . ILE A 1 170 ? 0.577 -3.923 22.208 1.00 94.69 170 ILE A C 1
ATOM 1386 O O . ILE A 1 170 ? 0.886 -4.430 21.137 1.00 94.69 170 ILE A O 1
ATOM 1390 N N . LYS A 1 171 ? 1.265 -4.165 23.327 1.00 89.50 171 LYS A N 1
ATOM 1391 C CA . LYS A 1 171 ? 2.511 -4.958 23.342 1.00 89.50 171 LYS A CA 1
ATOM 1392 C C . LYS A 1 171 ? 2.319 -6.436 22.997 1.00 89.50 171 LYS A C 1
ATOM 1394 O O . LYS A 1 171 ? 3.275 -7.096 22.597 1.00 89.50 171 LYS A O 1
ATOM 1399 N N . GLN A 1 172 ? 1.116 -6.960 23.215 1.00 89.81 172 GLN A N 1
ATOM 1400 C CA . GLN A 1 172 ? 0.803 -8.365 23.007 1.00 89.81 172 GLN A CA 1
ATOM 1401 C C . GLN A 1 172 ? -0.663 -8.534 22.605 1.00 89.81 172 GLN A C 1
ATOM 1403 O O . GLN A 1 172 ? -1.558 -7.983 23.247 1.00 89.81 172 GLN A O 1
ATOM 1408 N N . SER A 1 173 ? -0.908 -9.310 21.552 1.00 91.31 173 SER A N 1
ATOM 1409 C CA . SER A 1 173 ? -2.245 -9.712 21.102 1.00 91.31 173 SER A CA 1
ATOM 1410 C C . SER A 1 173 ? -2.143 -10.979 20.252 1.00 91.31 173 SER A C 1
ATOM 1412 O O . SER A 1 173 ? -1.067 -11.318 19.765 1.00 91.31 173 SER A O 1
ATOM 1414 N N . ARG A 1 174 ? -3.256 -11.691 20.058 1.00 88.12 174 ARG A N 1
ATOM 1415 C CA . ARG A 1 174 ? -3.320 -12.816 19.107 1.00 88.12 174 ARG A CA 1
ATOM 1416 C C . ARG A 1 174 ? -3.313 -12.365 17.647 1.00 88.12 174 ARG A C 1
ATOM 1418 O O . ARG A 1 174 ? -2.856 -13.078 16.765 1.00 88.12 174 ARG A O 1
ATOM 1425 N N . HIS A 1 175 ? -3.777 -11.142 17.397 1.00 93.31 175 HIS A N 1
ATOM 1426 C CA . HIS A 1 175 ? -3.983 -10.614 16.049 1.00 93.31 175 HIS A CA 1
ATOM 1427 C C . HIS A 1 175 ? -3.175 -9.346 15.788 1.00 93.31 175 HIS A C 1
ATOM 1429 O O . HIS A 1 175 ? -3.697 -8.341 15.301 1.00 93.31 175 HIS A O 1
ATOM 1435 N N . ILE A 1 176 ? -1.888 -9.396 16.110 1.00 94.00 176 ILE A N 1
ATOM 1436 C CA . ILE A 1 176 ? -0.914 -8.354 15.792 1.00 94.00 176 ILE A CA 1
ATOM 1437 C C . ILE A 1 176 ? 0.321 -9.008 15.181 1.00 94.00 176 ILE A C 1
ATOM 1439 O O . ILE A 1 176 ? 0.710 -10.093 15.599 1.00 94.00 176 ILE A O 1
ATOM 1443 N N . TYR A 1 177 ? 0.923 -8.382 14.179 1.00 93.19 177 TYR A N 1
ATOM 1444 C CA . TYR A 1 177 ? 2.178 -8.856 13.602 1.00 93.19 177 TYR A CA 1
ATOM 1445 C C . TYR A 1 177 ? 3.382 -8.372 14.429 1.00 93.19 177 TYR A C 1
ATOM 1447 O O . TYR A 1 177 ? 3.252 -7.402 15.181 1.00 93.19 177 TYR A O 1
ATOM 1455 N N . PRO A 1 178 ? 4.564 -9.010 14.300 1.00 92.75 178 PRO A N 1
ATOM 1456 C CA . PRO A 1 178 ? 5.755 -8.631 15.069 1.00 92.75 178 PRO A CA 1
ATOM 1457 C C . PRO A 1 178 ? 6.173 -7.161 14.914 1.00 92.75 178 PRO A C 1
ATOM 1459 O O . PRO A 1 178 ? 6.584 -6.526 15.878 1.00 92.75 178 PRO A O 1
ATOM 1462 N N . ASP A 1 179 ? 5.985 -6.574 13.733 1.00 92.69 179 ASP A N 1
ATOM 1463 C CA . ASP A 1 179 ? 6.237 -5.150 13.454 1.00 92.69 179 ASP A CA 1
ATOM 1464 C C . ASP A 1 179 ? 5.154 -4.202 14.021 1.00 92.69 179 ASP A C 1
ATOM 1466 O O . ASP A 1 179 ? 5.228 -2.986 13.842 1.00 92.69 179 ASP A O 1
ATOM 1470 N N . GLY A 1 180 ? 4.145 -4.742 14.708 1.00 94.38 180 GLY A N 1
ATOM 1471 C CA . GLY A 1 180 ? 3.135 -3.996 15.450 1.00 94.38 180 GLY A CA 1
ATOM 1472 C C . GLY A 1 180 ? 1.889 -3.599 14.660 1.00 94.38 180 GLY A C 1
ATOM 1473 O O . GLY A 1 180 ? 1.010 -2.956 15.244 1.00 94.38 180 GLY A O 1
ATOM 1474 N N . HIS A 1 181 ? 1.771 -3.953 13.372 1.00 95.81 181 HIS A N 1
ATOM 1475 C CA . HIS A 1 181 ? 0.517 -3.714 12.651 1.00 95.81 181 HIS A CA 1
ATOM 1476 C C . HIS A 1 181 ? -0.532 -4.782 12.959 1.00 95.81 181 HIS A C 1
ATOM 1478 O O . HIS A 1 181 ? -0.225 -5.946 13.217 1.00 95.81 181 HIS A O 1
ATOM 1484 N N . LEU A 1 182 ? -1.798 -4.378 12.927 1.00 96.50 182 LEU A N 1
ATOM 1485 C CA . LEU A 1 182 ? -2.925 -5.243 13.248 1.00 96.50 182 LEU A CA 1
ATOM 1486 C C . LEU A 1 182 ? -3.160 -6.283 12.147 1.00 96.50 182 LEU A C 1
ATOM 1488 O O . LEU A 1 182 ? -3.143 -5.968 10.953 1.00 96.50 182 LEU A O 1
ATOM 1492 N N . CYS A 1 183 ? -3.460 -7.513 12.556 1.00 93.88 183 CYS A N 1
ATOM 1493 C CA . CYS A 1 183 ? -3.999 -8.543 11.678 1.00 93.88 183 CYS A CA 1
ATOM 1494 C C . CYS A 1 183 ? -5.517 -8.350 11.566 1.00 93.88 183 CYS A C 1
ATOM 1496 O O . CYS A 1 183 ? -6.258 -8.632 12.505 1.00 93.88 183 CYS A O 1
ATOM 1498 N N . LEU A 1 184 ? -5.973 -7.797 10.436 1.00 94.25 184 LEU A N 1
ATOM 1499 C CA . LEU A 1 184 ? -7.366 -7.365 10.253 1.00 94.25 184 LEU A CA 1
ATOM 1500 C C . LEU A 1 184 ? -8.251 -8.381 9.512 1.00 94.25 184 LEU A C 1
ATOM 1502 O O . LEU A 1 184 ? -9.469 -8.343 9.666 1.00 94.25 184 LEU A O 1
ATOM 1506 N N . PHE A 1 185 ? -7.663 -9.242 8.683 1.00 87.3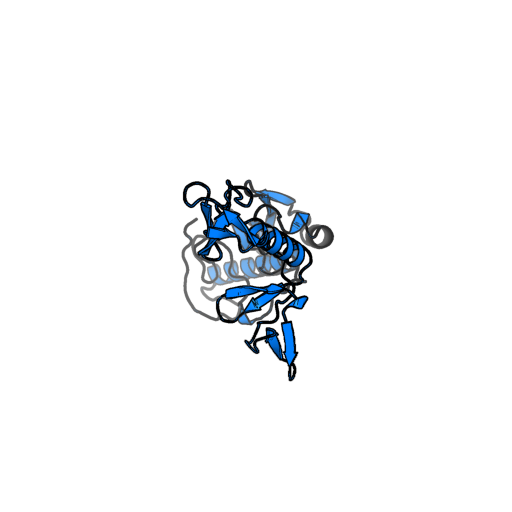8 185 PHE A N 1
ATOM 1507 C CA . PHE A 1 185 ? -8.349 -10.267 7.890 1.00 87.38 185 PHE A CA 1
ATOM 1508 C C . PHE A 1 185 ? -7.337 -11.315 7.414 1.00 87.38 185 PHE A C 1
ATOM 1510 O O . PHE A 1 185 ? -6.144 -11.012 7.297 1.00 87.38 185 PHE A O 1
ATOM 1517 N N . HIS A 1 186 ? -7.805 -12.527 7.109 1.00 85.25 186 HIS A N 1
ATOM 1518 C CA . HIS A 1 186 ? -6.959 -13.576 6.548 1.00 85.25 186 HIS A CA 1
ATOM 1519 C C . HIS A 1 186 ? -6.812 -13.390 5.029 1.00 85.25 186 HIS A C 1
ATOM 1521 O O . HIS A 1 186 ? -7.737 -12.936 4.349 1.00 85.25 186 HIS A O 1
ATOM 1527 N N . THR A 1 187 ? -5.656 -13.737 4.456 1.00 77.44 187 THR A N 1
ATOM 1528 C CA . THR A 1 187 ? -5.402 -13.553 3.012 1.00 77.44 187 THR A CA 1
ATOM 1529 C C . THR A 1 187 ? -6.374 -14.340 2.134 1.00 77.44 187 THR A C 1
ATOM 1531 O O . THR A 1 187 ? -6.724 -13.885 1.044 1.00 77.44 187 THR A O 1
ATOM 1534 N N . ASP A 1 188 ? -6.855 -15.479 2.629 1.00 81.38 188 ASP A N 1
ATOM 1535 C CA . ASP A 1 188 ? -7.785 -16.348 1.900 1.00 81.38 188 ASP A CA 1
ATOM 1536 C C . ASP A 1 188 ? -9.236 -15.847 1.929 1.00 81.38 188 ASP A C 1
ATOM 1538 O O . ASP A 1 188 ? -10.035 -16.252 1.082 1.00 81.38 188 ASP A O 1
ATOM 1542 N N . ASP A 1 189 ? -9.569 -14.905 2.821 1.00 82.75 189 ASP A N 1
ATOM 1543 C CA . ASP A 1 189 ? -10.925 -14.347 2.939 1.00 82.75 189 ASP A CA 1
ATOM 1544 C C . ASP A 1 189 ? -11.306 -13.484 1.730 1.00 82.75 189 ASP A C 1
ATOM 1546 O O . ASP A 1 189 ? -12.473 -13.137 1.548 1.00 82.75 189 ASP A O 1
ATOM 1550 N N . LYS A 1 190 ? -10.318 -13.082 0.912 1.00 82.88 190 LYS A N 1
ATOM 1551 C CA . LYS A 1 190 ? -10.485 -12.134 -0.207 1.00 82.88 190 LYS A CA 1
ATOM 1552 C C . LYS A 1 190 ? -11.199 -10.838 0.214 1.00 82.88 190 LYS A C 1
ATOM 1554 O O . LYS A 1 190 ? -11.813 -10.169 -0.614 1.00 82.88 190 LYS A O 1
ATOM 1559 N N . ALA A 1 191 ? -11.103 -10.474 1.498 1.00 87.31 191 ALA A N 1
ATOM 1560 C CA . ALA A 1 191 ? -11.733 -9.283 2.062 1.00 87.31 191 ALA A CA 1
ATOM 1561 C C . ALA A 1 191 ? -11.155 -7.994 1.453 1.00 87.31 191 ALA A C 1
ATOM 1563 O O . ALA A 1 191 ? -11.867 -7.008 1.248 1.00 87.31 191 ALA A O 1
ATOM 1564 N N . TRP A 1 192 ? -9.859 -8.008 1.127 1.00 92.44 192 TRP A N 1
ATOM 1565 C CA . TRP A 1 192 ? -9.193 -6.923 0.416 1.00 92.44 192 TRP A CA 1
ATOM 1566 C C . TRP A 1 192 ? -9.287 -7.077 -1.104 1.00 92.44 192 TRP A C 1
ATOM 1568 O O . TRP A 1 192 ? -8.996 -8.133 -1.664 1.00 92.44 192 TRP A O 1
ATOM 1578 N N . SER A 1 193 ? -9.592 -5.969 -1.777 1.00 93.12 193 SER A N 1
ATOM 1579 C CA . SER A 1 193 ? -9.488 -5.800 -3.226 1.00 93.12 193 SER A CA 1
ATOM 1580 C C . SER A 1 193 ? -8.970 -4.395 -3.542 1.00 93.12 193 SER A C 1
ATOM 1582 O O . SER A 1 193 ? -8.996 -3.516 -2.683 1.00 93.12 193 SER A O 1
ATOM 1584 N N . SER A 1 194 ? -8.561 -4.133 -4.785 1.00 91.94 194 SER A N 1
ATOM 1585 C CA . SER A 1 194 ? -8.107 -2.792 -5.188 1.00 91.94 194 SER A CA 1
ATOM 1586 C C . SER A 1 194 ? -9.197 -1.709 -5.138 1.00 91.94 194 SER A C 1
ATOM 1588 O O . SER A 1 194 ? -8.893 -0.519 -5.265 1.00 91.94 194 SER A O 1
ATOM 1590 N N . ASP A 1 195 ? -10.460 -2.106 -4.972 1.00 92.50 195 ASP A N 1
ATOM 1591 C CA . ASP A 1 195 ? -11.596 -1.202 -4.791 1.00 92.50 195 ASP A CA 1
ATOM 1592 C C . ASP A 1 195 ? -11.968 -0.966 -3.327 1.00 92.50 195 ASP A C 1
ATOM 1594 O O . ASP A 1 195 ? -12.724 -0.040 -3.026 1.00 92.50 195 ASP A O 1
ATOM 1598 N N . THR A 1 196 ? -11.388 -1.740 -2.411 1.00 95.69 196 THR A N 1
ATOM 1599 C CA . THR A 1 196 ? -11.524 -1.523 -0.974 1.00 95.69 196 THR A CA 1
ATOM 1600 C C . THR A 1 196 ? -10.788 -0.240 -0.580 1.00 95.69 196 THR A C 1
ATOM 1602 O O . THR A 1 196 ? -9.662 0.006 -1.009 1.00 95.69 196 THR A O 1
ATOM 1605 N N . THR A 1 197 ? -11.432 0.594 0.238 1.00 97.50 197 THR A N 1
ATOM 1606 C CA . THR A 1 197 ? -10.870 1.882 0.679 1.00 97.50 197 THR A CA 1
ATOM 1607 C C . THR A 1 197 ? -10.294 1.787 2.088 1.00 97.50 197 THR A C 1
ATOM 1609 O O . THR A 1 197 ? -10.702 0.936 2.882 1.00 97.50 197 THR A O 1
ATOM 1612 N N . ALA A 1 198 ? -9.408 2.712 2.442 1.00 97.44 198 ALA A N 1
ATOM 1613 C CA . ALA A 1 198 ? -8.897 2.911 3.792 1.00 97.44 198 ALA A CA 1
ATOM 1614 C C . ALA A 1 198 ? -10.015 3.094 4.828 1.00 97.44 198 ALA A C 1
ATOM 1616 O O . ALA A 1 198 ? -9.864 2.646 5.959 1.00 97.44 198 ALA A O 1
ATOM 1617 N N . ALA A 1 199 ? -11.166 3.660 4.444 1.00 98.19 199 ALA A N 1
ATOM 1618 C CA . ALA A 1 199 ? -12.317 3.772 5.340 1.00 98.19 199 ALA A CA 1
ATOM 1619 C C . ALA A 1 199 ? -12.866 2.391 5.735 1.00 98.19 199 ALA A C 1
ATOM 1621 O O . ALA A 1 199 ? -13.171 2.156 6.900 1.00 98.19 199 ALA A O 1
ATOM 1622 N N . THR A 1 200 ? -12.924 1.442 4.796 1.00 97.69 200 THR A N 1
ATOM 1623 C CA . THR A 1 200 ? -13.294 0.052 5.102 1.00 97.69 200 THR A CA 1
ATOM 1624 C C . THR A 1 200 ? -12.263 -0.604 6.019 1.00 97.69 200 THR A C 1
ATOM 1626 O O . THR A 1 200 ? -12.638 -1.275 6.978 1.00 97.69 200 THR A O 1
ATOM 1629 N N . VAL A 1 201 ? -10.971 -0.360 5.779 1.00 97.88 201 VAL A N 1
ATOM 1630 C CA . VAL A 1 201 ? -9.898 -0.872 6.647 1.00 97.88 201 VAL A CA 1
ATOM 1631 C C . VAL A 1 201 ? -10.018 -0.304 8.060 1.00 97.88 201 VAL A C 1
ATOM 1633 O O . VAL A 1 201 ? -9.938 -1.060 9.022 1.00 97.88 201 VAL A O 1
ATOM 1636 N N . MET A 1 202 ? -10.313 0.989 8.207 1.00 98.19 202 MET A N 1
ATOM 1637 C CA . MET A 1 202 ? -10.584 1.603 9.510 1.00 98.19 202 MET A CA 1
ATOM 1638 C C . MET A 1 202 ? -11.816 1.018 10.207 1.00 98.19 202 MET A C 1
ATOM 1640 O O . MET A 1 202 ? -11.834 0.936 11.433 1.00 98.19 202 MET A O 1
ATOM 1644 N N . THR A 1 203 ? -12.828 0.563 9.463 1.00 97.31 203 THR A N 1
ATOM 1645 C CA . THR A 1 203 ? -13.965 -0.164 10.054 1.00 97.31 203 THR A CA 1
ATOM 1646 C C . THR A 1 203 ? -13.515 -1.495 10.651 1.00 97.31 203 THR A C 1
ATOM 1648 O O . THR A 1 203 ? -13.944 -1.848 11.750 1.00 97.31 203 THR A O 1
ATOM 1651 N N . TRP A 1 204 ? -12.605 -2.209 9.983 1.00 97.62 204 TRP A N 1
ATOM 1652 C CA . TRP A 1 204 ? -11.991 -3.410 10.552 1.00 97.62 204 TRP A CA 1
ATOM 1653 C C . TRP A 1 204 ? -11.106 -3.094 11.756 1.00 97.62 204 TRP A C 1
ATOM 1655 O O . TRP A 1 204 ? -11.184 -3.820 12.737 1.00 97.62 204 TRP A O 1
ATOM 1665 N N . VAL A 1 205 ? -10.339 -1.997 11.734 1.00 98.19 205 VAL A N 1
ATOM 1666 C CA . VAL A 1 205 ? -9.552 -1.540 12.897 1.00 98.19 205 VAL A CA 1
ATOM 1667 C C . VAL A 1 205 ? -10.458 -1.271 14.095 1.00 98.19 205 VAL A C 1
ATOM 1669 O O . VAL A 1 205 ? -10.199 -1.774 15.183 1.00 98.19 205 VAL A O 1
ATOM 1672 N N . ALA A 1 206 ? -11.548 -0.525 13.900 1.00 97.62 206 ALA A N 1
ATOM 1673 C CA . ALA A 1 206 ? -12.495 -0.241 14.970 1.00 97.62 206 ALA A CA 1
ATOM 1674 C C . ALA A 1 206 ? -13.077 -1.538 15.550 1.00 97.62 206 ALA A C 1
ATOM 1676 O O . ALA A 1 206 ? -13.078 -1.714 16.765 1.00 97.62 206 ALA A O 1
ATOM 1677 N N . LEU A 1 207 ? -13.513 -2.477 14.704 1.00 97.12 207 LEU A N 1
ATOM 1678 C CA . LEU A 1 207 ? -13.994 -3.783 15.160 1.00 97.12 207 LEU A CA 1
ATOM 1679 C C . LEU A 1 207 ? -12.908 -4.575 15.906 1.00 97.12 207 LEU A C 1
ATOM 1681 O O . LEU A 1 207 ? -13.196 -5.180 16.937 1.00 97.12 207 LEU A O 1
ATOM 1685 N N . TRP A 1 208 ? -11.678 -4.566 15.396 1.00 97.38 208 TRP A N 1
ATOM 1686 C CA . TRP A 1 208 ? -10.538 -5.245 16.004 1.00 97.38 208 TRP A CA 1
ATOM 1687 C C . TRP A 1 208 ? -10.292 -4.738 17.427 1.00 97.38 208 TRP A C 1
ATOM 1689 O O . TRP A 1 208 ? -10.119 -5.552 18.326 1.00 97.38 208 TRP A O 1
ATOM 1699 N N . LEU A 1 209 ? -10.360 -3.420 17.660 1.00 98.00 209 LEU A N 1
ATOM 1700 C CA . LEU A 1 209 ? -10.193 -2.830 18.996 1.00 98.00 209 LEU A CA 1
ATOM 1701 C C . LEU A 1 209 ? -11.269 -3.315 19.978 1.00 98.00 209 LEU A C 1
ATOM 1703 O O . LEU A 1 209 ? -10.941 -3.687 21.098 1.00 98.00 209 LEU A O 1
ATOM 1707 N N . HIS A 1 210 ? -12.528 -3.407 19.542 1.00 97.81 210 HIS A N 1
ATOM 1708 C CA . HIS A 1 210 ? -13.597 -3.969 20.377 1.00 97.81 210 HIS A CA 1
ATOM 1709 C C . HIS A 1 210 ? -13.366 -5.457 20.678 1.00 97.81 210 HIS A C 1
ATOM 1711 O O . HIS A 1 210 ? -13.614 -5.915 21.791 1.00 97.81 210 HIS A O 1
ATOM 1717 N N . CYS A 1 211 ? -12.875 -6.223 19.697 1.00 96.62 211 CYS A N 1
ATOM 1718 C CA . CYS A 1 211 ? -12.532 -7.630 19.906 1.00 96.62 211 CYS A CA 1
ATOM 1719 C C . CYS A 1 211 ? -11.364 -7.779 20.887 1.00 96.62 211 CYS A C 1
ATOM 1721 O O . CYS A 1 211 ? -11.402 -8.650 21.752 1.00 96.62 211 CYS A O 1
ATOM 1723 N N . TYR A 1 212 ? -10.366 -6.901 20.785 1.00 96.56 212 TYR A N 1
ATOM 1724 C CA . TYR A 1 212 ? -9.233 -6.845 21.696 1.00 96.56 212 TYR A CA 1
ATOM 1725 C C . TYR A 1 212 ? -9.670 -6.539 23.129 1.00 96.56 212 TYR A C 1
ATOM 1727 O O . TYR A 1 212 ? -9.252 -7.243 24.041 1.00 96.56 212 TYR A O 1
ATOM 1735 N N . GLU A 1 213 ? -10.548 -5.561 23.342 1.00 96.94 213 GLU A N 1
ATOM 1736 C CA . GLU A 1 213 ? -11.082 -5.251 24.674 1.00 96.94 213 GLU A CA 1
ATOM 1737 C C . GLU A 1 213 ? -11.887 -6.416 25.262 1.00 96.94 213 GLU A C 1
ATOM 1739 O O . GLU A 1 213 ? -11.650 -6.811 26.403 1.00 96.94 213 GLU A O 1
ATOM 1744 N N . ALA A 1 214 ? -12.768 -7.032 24.467 1.00 96.25 214 ALA A N 1
ATOM 1745 C CA . ALA A 1 214 ? -13.522 -8.211 24.894 1.00 96.25 214 ALA A CA 1
ATOM 1746 C C . ALA A 1 214 ? -12.601 -9.396 25.237 1.00 96.25 214 ALA A C 1
ATOM 1748 O O . ALA A 1 214 ? -12.853 -10.142 26.187 1.00 96.25 214 ALA A O 1
ATOM 1749 N N . TRP A 1 215 ? -11.511 -9.563 24.485 1.00 95.50 215 TRP A N 1
ATOM 1750 C CA . TRP A 1 215 ? -10.493 -10.570 24.763 1.00 95.50 215 TRP A CA 1
ATOM 1751 C C . TRP A 1 215 ? -9.706 -10.266 26.042 1.00 95.50 215 TRP A C 1
ATOM 1753 O O . TRP A 1 215 ? -9.458 -11.178 26.825 1.00 95.50 215 TRP A O 1
ATOM 1763 N N . GLN A 1 216 ? -9.349 -9.005 26.296 1.00 94.94 216 GLN A N 1
ATOM 1764 C CA . GLN A 1 216 ? -8.691 -8.605 27.545 1.00 94.94 216 GLN A CA 1
ATOM 1765 C C . GLN A 1 216 ? -9.569 -8.887 28.773 1.00 94.94 216 GLN A C 1
ATOM 1767 O O . GLN A 1 216 ? -9.046 -9.269 29.818 1.00 94.94 216 GLN A O 1
ATOM 1772 N N . GLU A 1 217 ? -10.890 -8.735 28.648 1.00 94.81 217 GLU A N 1
ATOM 1773 C CA . GLU A 1 217 ? -11.844 -9.011 29.728 1.00 94.81 217 GLU A CA 1
ATOM 1774 C C . GLU A 1 217 ? -12.087 -10.514 29.939 1.00 94.81 217 GLU A C 1
ATOM 1776 O O . GLU A 1 217 ? -12.076 -10.999 31.070 1.00 94.81 217 GLU A O 1
ATOM 1781 N N . SER A 1 218 ? -12.314 -11.263 28.857 1.00 95.38 218 SER A N 1
ATOM 1782 C CA . SER A 1 218 ? -12.788 -12.655 28.930 1.00 95.38 218 SER A CA 1
ATOM 1783 C C . SER A 1 218 ? -11.698 -13.716 28.751 1.00 95.38 218 SER A C 1
ATOM 1785 O O . SER A 1 218 ? -11.921 -14.889 29.052 1.00 95.38 218 SER A O 1
ATOM 1787 N N . GLY A 1 219 ? -10.537 -13.341 28.212 1.00 92.88 219 GLY A N 1
ATOM 1788 C CA . GLY A 1 219 ? -9.504 -14.264 27.737 1.00 92.88 219 GLY A CA 1
ATOM 1789 C C . GLY A 1 219 ? -9.842 -14.969 26.415 1.00 92.88 219 GLY A C 1
ATOM 1790 O O . GLY A 1 219 ? -8.999 -15.707 25.898 1.00 92.88 219 GLY A O 1
ATOM 1791 N N . VAL A 1 220 ? -11.029 -14.730 25.840 1.00 91.38 220 VAL A N 1
ATOM 1792 C CA . VAL A 1 220 ? -11.534 -15.372 24.616 1.00 91.38 220 VAL A CA 1
ATOM 1793 C C . VAL A 1 220 ? -11.721 -14.331 23.515 1.00 91.38 220 VAL A C 1
ATOM 1795 O O . VAL A 1 220 ? -12.357 -13.299 23.723 1.00 91.38 220 VAL A O 1
ATOM 1798 N N . TRP A 1 221 ? -11.172 -14.588 22.327 1.00 93.88 221 TRP A N 1
ATOM 1799 C CA . TRP A 1 221 ? -11.397 -13.717 21.179 1.00 93.88 221 TRP A CA 1
ATOM 1800 C C . TRP A 1 221 ? -12.810 -13.948 20.607 1.00 93.88 221 TRP A C 1
ATOM 1802 O O . TRP A 1 221 ? -13.199 -15.093 20.378 1.00 93.88 221 TRP A O 1
ATOM 1812 N N . PRO A 1 222 ? -13.620 -12.900 20.371 1.00 93.06 222 PRO A N 1
ATOM 1813 C CA . PRO A 1 222 ? -15.039 -13.069 20.031 1.00 93.06 222 PRO A CA 1
ATOM 1814 C C . PRO A 1 222 ? -15.315 -13.405 18.554 1.00 93.06 222 PRO A C 1
ATOM 1816 O O . PRO A 1 222 ? -16.471 -13.601 18.171 1.00 93.06 222 PRO A O 1
ATOM 1819 N N . ARG A 1 223 ? -14.293 -13.420 17.693 1.00 90.44 223 ARG A N 1
ATOM 1820 C CA . ARG A 1 223 ? -14.413 -13.701 16.251 1.00 90.44 223 ARG A CA 1
ATOM 1821 C C . ARG A 1 223 ? -13.687 -14.998 15.899 1.00 90.44 223 ARG A C 1
ATOM 1823 O O . ARG A 1 223 ? -12.903 -15.503 16.685 1.00 90.44 223 ARG A O 1
ATOM 1830 N N . GLN A 1 224 ? -13.965 -15.531 14.713 1.00 87.56 224 GLN A N 1
ATOM 1831 C CA . GLN A 1 224 ? -13.291 -16.728 14.218 1.00 87.56 224 GLN A CA 1
ATOM 1832 C C . GLN A 1 224 ? -11.793 -16.460 14.014 1.00 87.56 224 GLN A C 1
ATOM 1834 O O . GLN A 1 224 ? -11.428 -15.470 13.379 1.00 87.56 224 GLN A O 1
ATOM 1839 N N . GLU A 1 225 ? -10.957 -17.361 14.527 1.00 86.69 225 GLU A N 1
ATOM 1840 C CA . GLU A 1 225 ? -9.500 -17.340 14.377 1.00 86.69 225 GLU A CA 1
ATOM 1841 C C . GLU A 1 225 ? -9.072 -18.469 13.420 1.00 86.69 225 GLU A C 1
ATOM 1843 O O . GLU A 1 225 ? -9.709 -19.525 13.367 1.00 86.69 225 GLU A O 1
ATOM 1848 N N . ALA A 1 226 ? -8.019 -18.236 12.631 1.00 81.38 226 ALA A N 1
ATOM 1849 C CA . ALA A 1 226 ? -7.370 -19.288 11.842 1.00 81.38 226 ALA A CA 1
ATOM 1850 C C . ALA A 1 226 ? -6.313 -20.037 12.673 1.00 81.38 226 ALA A C 1
ATOM 1852 O O . ALA A 1 226 ? -6.144 -21.241 12.502 1.00 81.38 226 ALA A O 1
ATOM 1853 N N . ASP A 1 227 ? -5.665 -19.324 13.599 1.00 76.88 227 ASP A N 1
ATOM 1854 C CA . ASP A 1 227 ? -4.586 -19.807 14.455 1.00 76.88 227 ASP A CA 1
ATOM 1855 C C . ASP A 1 227 ? -4.751 -19.253 15.880 1.00 76.88 227 ASP A C 1
ATOM 1857 O O . ASP A 1 227 ? -5.141 -18.100 16.053 1.00 76.88 227 ASP A O 1
ATOM 1861 N N . ASP A 1 228 ? -4.381 -20.046 16.890 1.00 74.12 228 ASP A N 1
ATOM 1862 C CA . ASP A 1 228 ? -4.399 -19.664 18.310 1.00 74.12 228 ASP A CA 1
ATOM 1863 C C . ASP A 1 228 ? -2.969 -19.404 18.821 1.00 74.12 228 ASP A C 1
ATOM 1865 O O . ASP A 1 228 ? -2.376 -20.228 19.523 1.00 74.12 228 ASP A O 1
ATOM 1869 N N . LEU A 1 229 ? -2.375 -18.263 18.458 1.00 80.50 229 LEU A N 1
ATOM 1870 C CA . LEU A 1 229 ? -1.022 -17.886 18.891 1.00 80.50 229 LEU A CA 1
ATOM 1871 C C . LEU A 1 229 ? -0.998 -16.474 19.475 1.00 80.50 229 LEU A C 1
ATOM 1873 O O . LEU A 1 229 ? -1.549 -15.546 18.899 1.00 80.50 229 LEU A O 1
ATOM 1877 N N . LEU A 1 230 ? -0.324 -16.300 20.615 1.00 82.56 230 LEU A N 1
ATOM 1878 C CA . LEU A 1 230 ? -0.055 -14.978 21.185 1.00 82.56 230 LEU A CA 1
ATOM 1879 C C . LEU A 1 230 ? 1.235 -14.412 20.597 1.00 82.56 230 LEU A C 1
ATOM 1881 O O . LEU A 1 230 ? 2.288 -15.042 20.701 1.00 82.56 230 LEU A O 1
ATOM 1885 N N . ILE A 1 231 ? 1.150 -13.212 20.023 1.00 85.12 231 ILE A N 1
ATOM 1886 C CA . ILE A 1 231 ? 2.273 -12.521 19.391 1.00 85.12 231 ILE A CA 1
ATOM 1887 C C . ILE A 1 231 ? 2.661 -11.309 20.242 1.00 85.12 231 ILE A C 1
ATOM 1889 O O . ILE A 1 231 ? 1.806 -10.536 20.681 1.00 85.12 231 ILE A O 1
ATOM 1893 N N . THR A 1 232 ? 3.966 -11.151 20.462 1.00 86.88 232 THR A N 1
ATOM 1894 C CA . THR A 1 232 ? 4.579 -9.983 21.107 1.00 86.88 232 THR A CA 1
ATOM 1895 C C . THR A 1 232 ? 5.201 -9.096 20.035 1.00 86.88 232 THR A C 1
ATOM 1897 O O . THR A 1 232 ? 5.843 -9.597 19.116 1.00 86.88 232 THR A O 1
ATOM 1900 N N . THR A 1 233 ? 5.001 -7.787 20.145 1.00 82.38 233 THR A N 1
ATOM 1901 C CA . THR A 1 233 ? 5.487 -6.793 19.175 1.00 82.38 233 THR A CA 1
ATOM 1902 C C . THR A 1 233 ? 6.911 -6.318 19.473 1.00 82.38 233 THR A C 1
ATOM 1904 O O . THR A 1 233 ? 7.243 -6.109 20.642 1.00 82.38 233 THR A O 1
ATOM 1907 N N . ASP A 1 234 ? 7.669 -5.978 18.431 1.00 83.31 234 ASP A N 1
ATOM 1908 C CA . ASP A 1 234 ? 9.054 -5.473 18.491 1.00 83.31 234 ASP A CA 1
ATOM 1909 C C . ASP A 1 234 ? 9.170 -3.926 18.479 1.00 83.31 234 ASP A C 1
ATOM 1911 O O . ASP A 1 234 ? 10.235 -3.390 18.189 1.00 83.31 234 ASP A O 1
ATOM 1915 N N . TYR A 1 235 ? 8.060 -3.227 18.752 1.00 67.12 235 TYR A N 1
ATOM 1916 C CA . TYR A 1 235 ? 7.842 -1.763 18.751 1.00 67.12 235 TYR A CA 1
ATOM 1917 C C . TYR A 1 235 ? 9.018 -0.786 18.885 1.00 67.12 235 TYR A C 1
ATOM 1919 O O . TYR A 1 235 ? 9.851 -0.957 19.800 1.00 67.12 235 TYR A O 1
#

Secondary structure (DSSP, 8-state):
-B-TTT--B--GGGEEE-TTT--EEEGGGEETTTTEEHHHHHHHHHHHHHHHTT-EEEETTS-EEEGGGEEEETTEEEETTS-BEEPPPP--PPPTTS-HHHH-HHHHHHHHHHHHHH-TTPEEEE-TTS-EEEEEEEE-TTS-EEEEEEEPPTTTTSSPPEEEEEES---EETTB-TTSBB--S-GGGT---TT--HHHHHHHHHHHHHHHHHHHHHSS-SS--S----EE---

Sequence (235 aa):
IPCPICDQRVPADQTFTCGRCHRIAGNDHLDAERNWCTECVDHWAGIVEAMEKDQVGISKDGTVVTRDDVVVHNGVLRTKDDKAVATIKENTWYVRRHQWHTVKPKLLQREQQAMRRFYPNLEMDKAPDGDLYWKGSVTTWIGNEYEIMLRYPHRFPFAPPQAFVMNPKIKQSRHIYPDGHLCLFHTDDKAWSSDTTAATVMTWVALWLHCYEAWQESGVWPRQEADDLLITTDY

Nearest PDB structures (foldseek):
  5hpt-assembly1_C  TM=7.228E-01  e=7.686E-03  Homo sapiens
  8sv8-assembly1_C  TM=6.357E-01  e=3.244E-03  Homo sapiens
  4j7a-assembly2_C  TM=3.120E-01  e=3.416E+00  uncultured bacterium
  5iq2-assembly2_C  TM=3.131E-01  e=7.216E+00  uncultured bacterium
  5iq3-assembly1_A  TM=3.114E-01  e=7.643E+00  uncultured bacterium

Mean predicted aligned error: 10.65 Å